Protein AF-A0A522ENU2-F1 (afdb_monomer_lite)

Secondary structure (DSSP, 8-state):
--TT--TTHHHHHHHHHHHHHHHTT---TTTS-TTTTT-PPPP-S-S--PPPHHHHHHHHHHHHTTT-HHHHHHHHHHHHH---HHHHHHGGGGHHHHHHHHHHT-SEEEE-TT-GGG--EEEEP-GGGHHHHHHHHHHHHHHHHHTTT-SS--TTSSHHHHHHHHHHHHHHTT--GGGSGGGHHHHHHHHHHHHHHHTT--HHHHHHHHHHHTTS-GGGHHHHHHHTSGGGHHHHTTT-----SGGG-S-------HHHHHHHHHHHHHHHHTS--S-------

Sequence (285 aa):
MAEGMRTATLPNVFSSIRVIFREAGRNIDEICSNSRLGIPRRSRSGTKRALTTEEVEALIVRCEQRGEVGLSLLIKLSRHLGLRRKEALMCARDLPMWRAAIVHGDNSLPTLRGTKNGRRRAIEIMEGERDQTLSAIDEALEYAREKDFKFISGGQDNLKSAIGRMAYLLSSIGMRGEVSFHALRYSYAQTKAMEMLNAGVSPDETLVRVSESLGHGPSRIPMILAVYCQPLKPYFKGKLKPKKGEAHNRQPTKKIPRASLRIQVKAQHAQASGFPVGRIQPVHL

Foldseek 3Di:
DPPPDDLVVVQVVLVVVQVVCVVVVHHCCVCSPCVNVVRDDDDLAAQAAADDPVRLVLLLVLCVVVVLNLLSLLSLLCLFQVDDLQQSQQCLLQLVLQLVCLVVVHQWGWGQGSDDVSDIFTAGGLPVCSVSNNVSSVSSNVVCVVVVNGSAAAPVRDSVRRSVRSVVVQVVSPQDTRNHSSSSSLSNLQSQLVSCVVVVNQNLVSLQNSCRSNVNHRPCSVSCCSYSVVVVVVVCPPRDDPDDPDSPPPDPDDDDDPVVVSVVVQVVSCVSSVHGHDDDDPPPD

pLDDT: mean 88.79, std 15.35, range [31.95, 98.81]

Structure (mmCIF, N/CA/C/O backbone):
data_AF-A0A522ENU2-F1
#
_entry.id   AF-A0A522ENU2-F1
#
loop_
_atom_site.group_PDB
_atom_site.id
_atom_site.type_symbol
_atom_site.label_atom_id
_atom_site.label_alt_id
_atom_site.label_comp_id
_atom_site.label_asym_id
_atom_site.label_entity_id
_atom_site.label_seq_id
_atom_site.pdbx_PDB_ins_code
_atom_site.Cartn_x
_atom_site.Cartn_y
_atom_site.Cartn_z
_atom_site.occupancy
_atom_site.B_iso_or_equiv
_atom_site.auth_seq_id
_atom_site.auth_comp_id
_atom_site.auth_asym_id
_atom_site.auth_atom_id
_atom_site.pdbx_PDB_model_num
ATOM 1 N N . MET A 1 1 ? 30.191 19.283 -15.596 1.00 47.12 1 MET A N 1
ATOM 2 C CA . MET A 1 1 ? 28.789 19.065 -16.045 1.00 47.12 1 MET A CA 1
ATOM 3 C C . MET A 1 1 ? 27.944 18.187 -15.101 1.00 47.12 1 MET A C 1
ATOM 5 O O . MET A 1 1 ? 26.772 17.981 -15.386 1.00 47.12 1 MET A O 1
ATOM 9 N N . ALA A 1 2 ? 28.485 17.677 -13.982 1.00 47.22 2 ALA A N 1
ATOM 10 C CA . ALA A 1 2 ? 27.772 16.789 -13.048 1.00 47.22 2 ALA A CA 1
ATOM 11 C C . ALA A 1 2 ? 27.267 17.483 -11.763 1.00 47.22 2 ALA A C 1
ATOM 13 O O . ALA A 1 2 ? 26.708 16.822 -10.889 1.00 47.22 2 ALA A O 1
ATOM 14 N N . GLU A 1 3 ? 27.454 18.796 -11.626 1.00 42.28 3 GLU A N 1
ATOM 15 C CA . GLU A 1 3 ? 27.055 19.519 -10.418 1.00 42.28 3 GLU A CA 1
ATOM 16 C C . GLU A 1 3 ? 25.536 19.723 -10.380 1.00 42.28 3 GLU A C 1
ATOM 18 O O . GLU A 1 3 ? 24.930 20.276 -11.295 1.00 42.28 3 GLU A O 1
ATOM 23 N N . GLY A 1 4 ? 24.904 19.218 -9.319 1.00 55.44 4 GLY A N 1
ATOM 24 C CA . GLY A 1 4 ? 23.504 19.496 -8.982 1.00 55.44 4 GLY A CA 1
ATOM 25 C C . GLY A 1 4 ? 22.468 18.445 -9.398 1.00 55.44 4 GLY A C 1
ATOM 26 O O . GLY A 1 4 ? 21.353 18.456 -8.871 1.00 55.44 4 GLY A O 1
ATOM 27 N N . MET A 1 5 ? 22.786 17.483 -10.274 1.00 58.44 5 MET A N 1
ATOM 28 C CA . MET A 1 5 ? 21.828 16.422 -10.626 1.00 58.44 5 MET A CA 1
ATOM 29 C C . MET A 1 5 ? 21.948 15.209 -9.701 1.00 58.44 5 MET A C 1
ATOM 31 O O . MET A 1 5 ? 23.007 14.601 -9.571 1.00 58.44 5 MET A O 1
ATOM 35 N N . ARG A 1 6 ? 20.822 14.784 -9.106 1.00 60.22 6 ARG A N 1
ATOM 36 C CA . ARG A 1 6 ? 20.748 13.517 -8.354 1.00 60.22 6 ARG A CA 1
ATOM 37 C C . ARG A 1 6 ? 21.285 12.377 -9.228 1.00 60.22 6 ARG A C 1
ATOM 39 O O . ARG A 1 6 ? 20.901 12.263 -10.388 1.00 60.22 6 ARG A O 1
ATOM 46 N N . THR A 1 7 ? 22.087 11.481 -8.657 1.00 63.41 7 THR A N 1
ATOM 47 C CA . THR A 1 7 ? 22.742 10.346 -9.351 1.00 63.41 7 THR A CA 1
ATOM 48 C C . THR A 1 7 ? 21.793 9.468 -10.182 1.00 63.41 7 THR A C 1
ATOM 50 O O . THR A 1 7 ? 22.198 8.847 -11.160 1.00 63.41 7 THR A O 1
ATOM 53 N N . ALA A 1 8 ? 20.503 9.432 -9.840 1.00 64.06 8 ALA A N 1
ATOM 54 C CA . ALA A 1 8 ? 19.467 8.724 -10.592 1.00 64.06 8 ALA A CA 1
ATOM 55 C C . ALA A 1 8 ? 18.981 9.440 -11.871 1.00 64.06 8 ALA A C 1
ATOM 57 O O . ALA A 1 8 ? 18.329 8.803 -12.699 1.00 64.06 8 ALA A O 1
ATOM 58 N N . THR A 1 9 ? 19.240 10.739 -12.014 1.00 76.50 9 THR A N 1
ATOM 59 C CA . THR A 1 9 ? 18.709 11.590 -13.086 1.00 76.50 9 THR A CA 1
ATOM 60 C C . THR A 1 9 ? 19.538 11.467 -14.362 1.00 76.50 9 THR A C 1
ATOM 62 O O . THR A 1 9 ? 18.966 11.252 -15.428 1.00 76.50 9 THR A O 1
ATOM 65 N N . LEU A 1 10 ? 20.870 11.497 -14.257 1.00 82.62 10 LEU A N 1
ATOM 66 C CA . LEU A 1 10 ? 21.778 11.431 -15.411 1.00 82.62 10 LEU A CA 1
ATOM 67 C C . LEU A 1 10 ? 21.587 10.167 -16.276 1.00 82.62 10 LEU A C 1
ATOM 69 O O . LEU A 1 10 ? 21.410 10.313 -17.486 1.00 82.62 10 LEU A O 1
ATOM 73 N N . PRO A 1 11 ? 21.499 8.940 -15.714 1.00 83.56 11 PRO A N 1
ATOM 74 C CA . PRO A 1 11 ? 21.198 7.754 -16.516 1.00 83.56 11 PRO A CA 1
ATOM 75 C C . PRO A 1 11 ? 19.889 7.855 -17.314 1.00 83.56 11 PRO A C 1
ATOM 77 O O . PRO A 1 11 ? 19.823 7.354 -18.434 1.00 83.56 11 PRO A O 1
ATOM 80 N N . ASN A 1 12 ? 18.846 8.482 -16.752 1.00 84.50 12 ASN A N 1
ATOM 81 C CA . ASN A 1 12 ? 17.544 8.621 -17.415 1.00 84.50 12 ASN A CA 1
ATOM 82 C C . ASN A 1 12 ? 17.589 9.658 -18.541 1.00 84.50 12 ASN A C 1
ATOM 84 O O . ASN A 1 12 ? 17.003 9.430 -19.598 1.00 84.50 12 ASN A O 1
ATOM 88 N N . VAL A 1 13 ? 18.297 10.770 -18.324 1.00 87.62 13 VAL A N 1
ATOM 89 C CA . VAL A 1 13 ? 18.502 11.808 -19.342 1.00 87.62 13 VAL A CA 1
ATOM 90 C C . VAL A 1 13 ? 19.217 11.208 -20.547 1.00 87.62 13 VAL A C 1
ATOM 92 O O . VAL A 1 13 ? 18.661 11.198 -21.641 1.00 87.62 13 VAL A O 1
ATOM 95 N N . PHE A 1 14 ? 20.380 10.585 -20.342 1.00 88.94 14 PHE A N 1
ATOM 96 C CA . PHE A 1 14 ? 21.134 9.975 -21.438 1.00 88.94 14 PHE A CA 1
ATOM 97 C C . PHE A 1 14 ? 20.422 8.773 -22.066 1.00 88.94 14 PHE A C 1
ATOM 99 O O . PHE A 1 14 ? 20.539 8.551 -23.267 1.00 88.94 14 PHE A O 1
ATOM 106 N N . SER A 1 15 ? 19.611 8.030 -21.305 1.00 87.19 15 SER A N 1
ATOM 107 C CA . SER A 1 15 ? 18.724 7.025 -21.902 1.00 87.19 15 SER A CA 1
ATOM 108 C C . SER A 1 15 ? 17.695 7.643 -22.845 1.00 87.19 15 SER A C 1
ATOM 110 O O . SER A 1 15 ? 17.400 7.034 -23.868 1.00 87.19 15 SER A O 1
ATOM 112 N N . SER A 1 16 ? 17.156 8.818 -22.519 1.00 89.81 16 SER A N 1
ATOM 113 C CA . SER A 1 16 ? 16.179 9.521 -23.358 1.00 89.81 16 SER A CA 1
ATOM 114 C C . SER A 1 16 ? 16.842 10.098 -24.608 1.00 89.81 16 SER A C 1
ATOM 116 O O . SER A 1 16 ? 16.322 9.921 -25.703 1.00 89.81 16 SER A O 1
ATOM 118 N N . ILE A 1 17 ? 18.035 10.687 -24.468 1.00 91.31 17 ILE A N 1
ATOM 119 C CA . ILE A 1 17 ? 18.840 11.182 -25.597 1.00 91.31 17 ILE A CA 1
ATOM 120 C C . ILE A 1 17 ? 19.127 10.045 -26.586 1.00 91.31 17 ILE A C 1
ATOM 122 O O . ILE A 1 17 ? 18.841 10.176 -27.771 1.00 91.31 17 ILE A O 1
ATOM 126 N N . ARG A 1 18 ? 19.603 8.886 -26.109 1.00 92.94 18 ARG A N 1
ATOM 127 C CA . ARG A 1 18 ? 19.851 7.718 -26.974 1.00 92.94 18 ARG A CA 1
ATOM 128 C C . ARG A 1 18 ? 18.598 7.227 -27.703 1.00 92.94 18 ARG A C 1
ATOM 130 O O . ARG A 1 18 ? 18.704 6.706 -28.806 1.00 92.94 18 ARG A O 1
ATOM 137 N N . VAL A 1 19 ? 17.415 7.338 -27.092 1.00 92.31 19 VAL A N 1
ATOM 138 C CA . VAL A 1 19 ? 16.149 7.010 -27.771 1.00 92.31 19 VAL A CA 1
ATOM 139 C C . VAL A 1 19 ? 15.868 8.018 -28.882 1.00 92.31 19 VAL A C 1
ATOM 141 O O . VAL A 1 19 ? 15.647 7.597 -30.007 1.00 92.31 19 VAL A O 1
ATOM 144 N N . ILE A 1 20 ? 15.963 9.322 -28.608 1.00 93.81 20 ILE A N 1
ATOM 145 C CA . ILE A 1 20 ? 15.724 10.379 -29.607 1.00 93.81 20 ILE A CA 1
ATOM 146 C C . ILE A 1 20 ? 16.640 10.214 -30.826 1.00 93.81 20 ILE A C 1
ATOM 148 O O . ILE A 1 20 ? 16.176 10.285 -31.959 1.00 93.81 20 ILE A O 1
ATOM 152 N N . PHE A 1 21 ? 17.930 9.947 -30.609 1.00 94.62 21 PHE A N 1
ATOM 153 C CA . PHE A 1 21 ? 18.869 9.734 -31.710 1.00 94.62 21 PHE A CA 1
ATOM 154 C C . PHE A 1 21 ? 18.535 8.481 -32.523 1.00 94.62 21 PHE A C 1
ATOM 156 O O . PHE A 1 21 ? 18.578 8.540 -33.749 1.00 94.62 21 PHE A O 1
ATOM 163 N N . ARG A 1 22 ? 18.136 7.381 -31.866 1.00 93.12 22 ARG A N 1
ATOM 164 C CA . ARG A 1 22 ? 17.694 6.168 -32.568 1.00 93.12 22 ARG A CA 1
ATOM 165 C C . ARG A 1 22 ? 16.458 6.408 -33.428 1.00 93.12 22 ARG A C 1
ATOM 167 O O . ARG A 1 22 ? 16.444 5.958 -34.566 1.00 93.12 22 ARG A O 1
ATOM 174 N N . GLU A 1 23 ? 15.473 7.145 -32.918 1.00 93.06 23 GLU A N 1
ATOM 175 C CA . GLU A 1 23 ? 14.290 7.550 -33.695 1.00 93.06 23 GLU A CA 1
ATOM 176 C C . GLU A 1 23 ? 14.670 8.452 -34.882 1.00 93.06 23 GLU A C 1
ATOM 178 O O . GLU A 1 23 ? 14.069 8.367 -35.946 1.00 93.06 23 GLU A O 1
ATOM 183 N N . ALA A 1 24 ? 15.726 9.258 -34.745 1.00 93.69 24 ALA A N 1
ATOM 184 C CA . ALA A 1 24 ? 16.311 10.039 -35.836 1.00 93.69 24 ALA A CA 1
ATOM 185 C C . ALA A 1 24 ? 17.248 9.223 -36.760 1.00 93.69 24 ALA A C 1
ATOM 187 O O . ALA A 1 24 ? 18.016 9.806 -37.527 1.00 93.69 24 ALA A O 1
ATOM 188 N N . GLY A 1 25 ? 17.240 7.887 -36.669 1.00 93.69 25 GLY A N 1
ATOM 189 C CA . GLY A 1 25 ? 18.044 6.987 -37.502 1.00 93.69 25 GLY A CA 1
ATOM 190 C C . GLY A 1 25 ? 19.532 6.917 -37.140 1.00 93.69 25 GLY A C 1
ATOM 191 O O . GLY A 1 25 ? 20.320 6.347 -37.889 1.00 93.69 25 GLY A O 1
ATOM 192 N N . ARG A 1 26 ? 19.949 7.485 -36.001 1.00 93.06 26 ARG A N 1
ATOM 193 C CA . ARG A 1 26 ? 21.351 7.516 -35.557 1.00 93.06 26 ARG A CA 1
ATOM 194 C C . ARG A 1 26 ? 21.540 6.698 -34.285 1.00 93.06 26 ARG A C 1
ATOM 196 O O . ARG A 1 26 ? 20.961 6.994 -33.244 1.00 93.06 26 ARG A O 1
ATOM 203 N N . ASN A 1 27 ? 22.417 5.700 -34.319 1.00 92.00 27 ASN A N 1
ATOM 204 C CA . ASN A 1 27 ? 22.791 4.974 -33.110 1.00 92.00 27 ASN A CA 1
ATOM 205 C C . ASN A 1 27 ? 24.030 5.609 -32.466 1.00 92.00 27 ASN A C 1
ATOM 207 O O . ASN A 1 27 ? 25.131 5.503 -32.992 1.00 92.00 27 ASN A O 1
ATOM 211 N N . ILE A 1 28 ? 23.844 6.257 -31.315 1.00 92.19 28 ILE A N 1
ATOM 212 C CA . ILE A 1 28 ? 24.934 6.877 -30.546 1.00 92.19 28 ILE A CA 1
ATOM 213 C C . ILE A 1 28 ? 25.337 6.049 -29.318 1.00 92.19 28 ILE A C 1
ATOM 215 O O . ILE A 1 28 ? 26.069 6.549 -28.465 1.00 92.19 28 ILE A O 1
ATOM 219 N N . ASP A 1 29 ? 24.848 4.813 -29.171 1.00 88.00 29 ASP A N 1
ATOM 220 C CA . ASP A 1 29 ? 25.067 4.006 -27.962 1.00 88.00 29 ASP A CA 1
ATOM 221 C C . ASP A 1 29 ? 26.561 3.765 -27.686 1.00 88.00 29 ASP A C 1
ATOM 223 O O . ASP A 1 29 ? 26.973 3.743 -26.525 1.00 88.00 29 ASP A O 1
ATOM 227 N N . GLU A 1 30 ? 27.387 3.658 -28.728 1.00 85.56 30 GLU A N 1
ATOM 228 C CA . GLU A 1 30 ? 28.831 3.434 -28.595 1.00 85.56 30 GLU A CA 1
ATOM 229 C C . GLU A 1 30 ? 29.569 4.626 -27.977 1.00 85.56 30 GLU A C 1
ATOM 231 O O . GLU A 1 30 ? 30.461 4.441 -27.150 1.00 85.56 30 GLU A O 1
ATOM 236 N N . ILE A 1 31 ? 29.169 5.852 -28.322 1.00 87.44 31 ILE A N 1
ATOM 237 C CA . ILE A 1 31 ? 29.796 7.093 -27.841 1.00 87.44 31 ILE A CA 1
ATOM 238 C C . ILE A 1 31 ? 29.102 7.660 -26.595 1.00 87.44 31 ILE A C 1
ATOM 240 O O . ILE A 1 31 ? 29.730 8.330 -25.782 1.00 87.44 31 ILE A O 1
ATOM 244 N N . CYS A 1 32 ? 27.815 7.358 -26.412 1.00 87.69 32 CYS A N 1
ATOM 245 C CA . CYS A 1 32 ? 26.941 7.941 -25.395 1.00 87.69 32 CYS A CA 1
ATOM 246 C C . CYS A 1 32 ? 26.404 6.881 -24.417 1.00 87.69 32 CYS A C 1
ATOM 248 O O . CYS A 1 32 ? 25.304 7.007 -23.873 1.00 87.69 32 CYS A O 1
ATOM 250 N N . SER A 1 33 ? 27.148 5.800 -24.178 1.00 87.19 33 SER A N 1
ATOM 251 C CA . SER A 1 33 ? 26.799 4.822 -23.140 1.00 87.19 33 SER A CA 1
ATOM 252 C C . SER A 1 33 ? 27.082 5.363 -21.738 1.00 87.19 33 SER A C 1
ATOM 254 O O . SER A 1 33 ? 27.971 6.185 -21.531 1.00 87.19 33 SER A O 1
ATOM 256 N N . ASN A 1 34 ? 26.358 4.861 -20.731 1.00 86.88 34 ASN A N 1
ATOM 257 C CA . ASN A 1 34 ? 26.604 5.257 -19.340 1.00 86.88 34 ASN A CA 1
ATOM 258 C C . ASN A 1 34 ? 28.058 4.985 -18.909 1.00 86.88 34 ASN A C 1
ATOM 260 O O . ASN A 1 34 ? 28.609 5.777 -18.159 1.00 86.88 34 ASN A O 1
ATOM 264 N N . SER A 1 35 ? 28.681 3.904 -19.394 1.00 85.38 35 SER A N 1
ATOM 265 C CA . SER A 1 35 ? 30.089 3.595 -19.116 1.00 85.38 35 SER A CA 1
ATOM 266 C C . SER A 1 35 ? 31.041 4.612 -19.743 1.00 85.38 35 SER A C 1
ATOM 268 O O . SER A 1 35 ? 31.906 5.119 -19.039 1.00 85.38 35 SER A O 1
ATOM 270 N N . ARG A 1 36 ? 30.858 4.964 -21.026 1.00 87.19 36 ARG A N 1
ATOM 271 C CA . ARG A 1 36 ? 31.676 5.989 -21.708 1.00 87.19 36 ARG A CA 1
ATOM 272 C C . ARG A 1 36 ? 31.529 7.371 -21.077 1.00 87.19 36 ARG A C 1
ATOM 274 O O . ARG A 1 36 ? 32.482 8.134 -21.042 1.00 87.19 36 ARG A O 1
ATOM 281 N N . LEU A 1 37 ? 30.349 7.665 -20.542 1.00 87.25 37 LEU A N 1
ATOM 282 C CA . LEU A 1 37 ? 30.057 8.917 -19.848 1.00 87.25 37 LEU A CA 1
ATOM 283 C C . LEU A 1 37 ? 30.525 8.923 -18.381 1.00 87.25 37 LEU A C 1
ATOM 285 O O . LEU A 1 37 ? 30.224 9.872 -17.660 1.00 87.25 37 LEU A O 1
ATOM 289 N N . GLY A 1 38 ? 31.185 7.859 -17.903 1.00 86.50 38 GLY A N 1
ATOM 290 C CA . GLY A 1 38 ? 31.613 7.737 -16.505 1.00 86.50 38 GLY A CA 1
ATOM 291 C C . GLY A 1 38 ? 30.451 7.716 -15.503 1.00 86.50 38 GLY A C 1
ATOM 292 O O . GLY A 1 38 ? 30.640 7.995 -14.322 1.00 86.50 38 GLY A O 1
ATOM 293 N N . ILE A 1 39 ? 29.230 7.409 -15.954 1.00 83.81 39 ILE A N 1
ATOM 294 C CA . ILE A 1 39 ? 28.032 7.405 -15.116 1.00 83.81 39 ILE A CA 1
ATOM 295 C C . ILE A 1 39 ? 27.981 6.073 -14.357 1.00 83.81 39 ILE A C 1
ATOM 297 O O . ILE A 1 39 ? 27.747 5.023 -14.974 1.00 83.81 39 ILE A O 1
ATOM 301 N N . PRO A 1 40 ? 28.141 6.082 -13.020 1.00 79.94 40 PRO A N 1
ATOM 302 C CA . PRO A 1 40 ? 28.188 4.856 -12.243 1.00 79.94 40 PRO A CA 1
ATOM 303 C C . PRO A 1 40 ? 26.863 4.096 -12.331 1.00 79.94 40 PRO A C 1
ATOM 305 O O . PRO A 1 40 ? 25.768 4.668 -12.429 1.00 79.94 40 PRO A O 1
ATOM 308 N N . ARG A 1 41 ? 26.948 2.764 -12.264 1.00 78.69 41 ARG A N 1
ATOM 309 C CA . ARG A 1 41 ? 25.752 1.922 -12.185 1.00 78.69 41 ARG A CA 1
ATOM 310 C C . ARG A 1 41 ? 25.004 2.226 -10.891 1.00 78.69 41 ARG A C 1
ATOM 312 O O . ARG A 1 41 ? 25.549 2.150 -9.796 1.00 78.69 41 ARG A O 1
ATOM 319 N N . ARG A 1 42 ? 23.713 2.529 -11.023 1.00 73.88 42 ARG A N 1
ATOM 320 C CA . ARG A 1 42 ? 22.839 2.773 -9.877 1.00 73.88 42 ARG A CA 1
ATOM 321 C C . ARG A 1 42 ? 22.699 1.504 -9.034 1.00 73.88 42 ARG A C 1
ATOM 323 O O . ARG A 1 42 ? 22.307 0.462 -9.564 1.00 73.88 42 ARG A O 1
ATOM 330 N N . SER A 1 43 ? 22.885 1.635 -7.720 1.00 79.69 43 SER A N 1
ATOM 331 C CA . SER A 1 43 ? 22.512 0.569 -6.796 1.00 79.69 43 SER A CA 1
ATOM 332 C C . SER A 1 43 ? 21.005 0.302 -6.837 1.00 79.69 43 SER A C 1
ATOM 334 O O . SER A 1 43 ? 20.175 1.216 -6.775 1.00 79.69 43 SER A O 1
ATOM 336 N N . ARG A 1 44 ? 20.655 -0.979 -6.962 1.00 78.81 44 ARG A N 1
ATOM 337 C CA . ARG A 1 44 ? 19.272 -1.467 -6.921 1.00 78.81 44 ARG A CA 1
ATOM 338 C C . ARG A 1 44 ? 18.904 -2.080 -5.573 1.00 78.81 44 ARG A C 1
ATOM 340 O O . ARG A 1 44 ? 17.774 -2.545 -5.444 1.00 78.81 44 ARG A O 1
ATOM 347 N N . SER A 1 45 ? 19.807 -2.068 -4.587 1.00 76.44 45 SER A N 1
ATOM 348 C CA . SER A 1 45 ? 19.417 -2.369 -3.212 1.00 76.44 45 SER A CA 1
ATOM 349 C C . SER A 1 45 ? 18.421 -1.302 -2.756 1.00 76.44 45 SER A C 1
ATOM 351 O O . SER A 1 45 ? 18.644 -0.100 -2.912 1.00 76.44 45 SER A O 1
ATOM 353 N N . GLY A 1 46 ? 17.250 -1.748 -2.299 1.00 80.88 46 GLY A N 1
ATOM 354 C CA . GLY A 1 46 ? 16.259 -0.844 -1.730 1.00 80.88 46 GLY A CA 1
ATOM 355 C C . GLY A 1 46 ? 16.866 -0.080 -0.558 1.00 80.88 46 GLY A C 1
ATOM 356 O O . GLY A 1 46 ? 17.642 -0.641 0.200 1.00 80.88 46 GLY A O 1
ATOM 357 N N . THR A 1 47 ? 16.503 1.189 -0.399 1.00 89.62 47 THR A N 1
ATOM 358 C CA . THR A 1 47 ? 17.011 2.037 0.695 1.00 89.62 47 THR A CA 1
ATOM 359 C C . THR A 1 47 ? 16.044 2.079 1.883 1.00 89.62 47 THR A C 1
ATOM 361 O O . THR A 1 47 ? 15.961 3.098 2.561 1.00 89.62 47 THR A O 1
ATOM 364 N N . LYS A 1 48 ? 15.159 1.087 2.011 1.00 95.25 48 LYS A N 1
ATOM 365 C CA . LYS A 1 48 ? 14.056 1.052 2.982 1.00 95.25 48 LYS A CA 1
ATOM 366 C C . LYS A 1 48 ? 14.099 -0.278 3.711 1.00 95.25 48 LYS A C 1
ATOM 368 O O . LYS A 1 48 ? 14.539 -1.263 3.117 1.00 95.25 48 LYS A O 1
ATOM 373 N N . ARG A 1 49 ? 13.572 -0.304 4.930 1.00 96.06 49 ARG A N 1
ATOM 374 C CA . ARG A 1 49 ? 13.384 -1.530 5.710 1.00 96.06 49 ARG A CA 1
ATOM 375 C C . ARG A 1 49 ? 11.926 -1.703 6.111 1.00 96.06 49 ARG A C 1
ATOM 377 O O . ARG A 1 49 ? 11.153 -0.754 6.022 1.00 96.06 49 ARG A O 1
ATOM 384 N N . ALA A 1 50 ? 11.558 -2.913 6.516 1.00 97.62 50 ALA A N 1
ATOM 385 C CA . ALA A 1 50 ? 10.289 -3.127 7.197 1.00 97.62 50 ALA A CA 1
ATOM 386 C C . ALA A 1 50 ? 10.313 -2.430 8.567 1.00 97.62 50 ALA A C 1
ATOM 388 O O . ALA A 1 50 ? 11.362 -2.342 9.212 1.00 97.62 50 ALA A O 1
ATOM 389 N N . LEU A 1 51 ? 9.154 -1.909 8.956 1.00 98.25 51 LEU A N 1
ATOM 390 C CA . LEU A 1 51 ? 8.863 -1.427 10.303 1.00 98.25 51 LEU A CA 1
ATOM 391 C C . LEU A 1 51 ? 8.358 -2.587 11.161 1.00 98.25 51 LEU A C 1
ATOM 393 O O . LEU A 1 51 ? 7.591 -3.412 10.643 1.00 98.25 51 LEU A O 1
ATOM 397 N N . THR A 1 52 ? 8.755 -2.621 12.434 1.00 97.19 52 THR A N 1
ATOM 398 C CA . THR A 1 52 ? 8.173 -3.532 13.435 1.00 97.19 52 THR A CA 1
ATOM 399 C C . THR A 1 52 ? 6.775 -3.067 13.850 1.00 97.19 52 THR A C 1
ATOM 401 O O . THR A 1 52 ? 6.355 -1.957 13.507 1.00 97.19 52 THR A O 1
ATOM 404 N 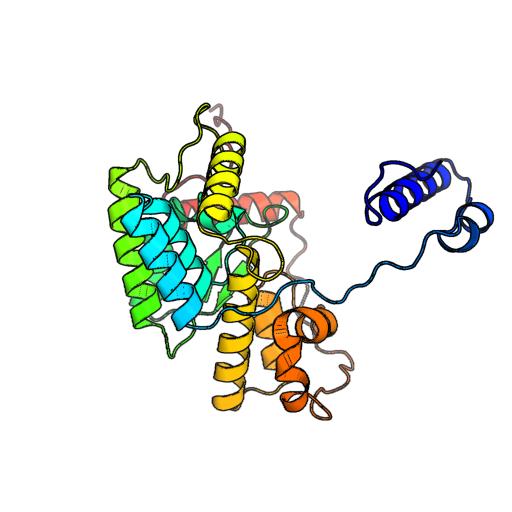N . THR A 1 53 ? 6.033 -3.914 14.564 1.00 95.88 53 THR A N 1
ATOM 405 C CA . THR A 1 53 ? 4.701 -3.565 15.080 1.00 95.88 53 THR A CA 1
ATOM 406 C C . THR A 1 53 ? 4.782 -2.366 16.025 1.00 95.88 53 THR A C 1
ATOM 408 O O . THR A 1 53 ? 4.069 -1.387 15.828 1.00 95.88 53 THR A O 1
ATOM 411 N N . GLU A 1 54 ? 5.753 -2.370 16.935 1.00 97.94 54 GLU A N 1
ATOM 412 C CA . GLU A 1 54 ? 5.974 -1.320 17.935 1.00 97.94 54 GLU A CA 1
ATOM 413 C C . GLU A 1 54 ? 6.335 0.015 17.268 1.00 97.94 54 GLU A C 1
ATOM 415 O O . GLU A 1 54 ? 5.883 1.084 17.678 1.00 97.94 54 GLU A O 1
ATOM 420 N N . GLU A 1 55 ? 7.125 -0.022 16.189 1.00 98.25 55 GLU A N 1
ATOM 421 C CA . GLU A 1 55 ? 7.442 1.181 15.417 1.00 98.25 55 GLU A CA 1
ATOM 422 C C . GLU A 1 55 ? 6.207 1.761 14.719 1.00 98.25 55 GLU A C 1
ATOM 424 O O . GLU A 1 55 ? 6.061 2.983 14.644 1.00 98.25 55 GLU A O 1
ATOM 429 N N . VAL A 1 56 ? 5.326 0.905 14.190 1.00 98.38 56 VAL A N 1
ATOM 430 C CA . VAL A 1 56 ? 4.071 1.337 13.558 1.00 98.38 56 VAL A CA 1
ATOM 431 C C . VAL A 1 56 ? 3.119 1.925 14.598 1.00 98.38 56 VAL A C 1
ATOM 433 O O . VAL A 1 56 ? 2.574 3.003 14.365 1.00 98.38 56 VAL A O 1
ATOM 436 N N . GLU A 1 57 ? 2.966 1.279 15.751 1.00 97.88 57 GLU A N 1
ATOM 437 C CA . GLU A 1 57 ? 2.145 1.768 16.863 1.00 97.88 57 GLU A CA 1
ATOM 438 C C . GLU A 1 57 ? 2.648 3.116 17.383 1.00 97.88 57 GLU A C 1
ATOM 440 O O . GLU A 1 57 ? 1.878 4.071 17.483 1.00 97.88 57 GLU A O 1
ATOM 445 N N . ALA A 1 58 ? 3.959 3.265 17.592 1.00 98.25 58 ALA A N 1
ATOM 446 C CA . ALA A 1 58 ? 4.547 4.540 17.997 1.00 98.25 58 ALA A CA 1
ATOM 447 C C . ALA A 1 58 ? 4.293 5.659 16.968 1.00 98.25 58 ALA A C 1
ATOM 449 O O . ALA A 1 58 ? 4.127 6.825 17.334 1.00 98.25 58 ALA A O 1
ATOM 450 N N . LEU A 1 59 ? 4.260 5.338 15.670 1.00 98.38 59 LEU A N 1
ATOM 451 C CA . LEU A 1 59 ? 3.905 6.301 14.625 1.00 98.38 59 LEU A CA 1
ATOM 452 C C . LEU A 1 59 ? 2.421 6.680 14.666 1.00 98.38 59 LEU A C 1
ATOM 454 O O . LEU A 1 59 ? 2.109 7.854 14.470 1.00 98.38 59 LEU A O 1
ATOM 458 N N . ILE A 1 60 ? 1.528 5.723 14.930 1.00 98.00 60 ILE A N 1
ATOM 459 C CA . ILE A 1 60 ? 0.085 5.958 15.093 1.00 98.00 60 ILE A CA 1
ATOM 460 C C . ILE A 1 60 ? -0.164 6.883 16.289 1.00 98.00 60 ILE A C 1
ATOM 462 O O . ILE A 1 60 ? -0.775 7.936 16.108 1.00 98.00 60 ILE A O 1
ATOM 466 N N . VAL A 1 61 ? 0.429 6.585 17.448 1.00 97.69 61 VAL A N 1
ATOM 467 C CA . VAL A 1 61 ? 0.328 7.420 18.658 1.00 97.69 61 VAL A CA 1
ATOM 468 C C . VAL A 1 61 ? 0.807 8.851 18.388 1.00 97.69 61 VAL A C 1
ATOM 470 O O . VAL A 1 61 ? 0.143 9.818 18.756 1.00 97.69 61 VAL A O 1
ATOM 473 N N . ARG A 1 62 ? 1.925 9.030 17.668 1.00 98.12 62 ARG A N 1
ATOM 474 C CA . ARG A 1 62 ? 2.407 10.373 17.284 1.00 98.12 62 ARG A CA 1
ATOM 475 C C . ARG A 1 62 ? 1.447 11.123 16.359 1.00 98.12 62 ARG A C 1
ATOM 477 O O . ARG A 1 62 ? 1.447 12.353 16.378 1.00 98.12 62 ARG A O 1
ATOM 484 N N . CYS A 1 63 ? 0.690 10.424 15.512 1.00 97.81 63 CYS A N 1
ATOM 485 C CA . CYS A 1 63 ? -0.339 11.052 14.681 1.00 97.81 63 CYS A CA 1
ATOM 486 C C . CYS A 1 63 ? -1.505 11.533 15.549 1.00 97.81 63 CYS A C 1
ATOM 488 O O . CYS A 1 63 ? -1.933 12.676 15.409 1.00 97.81 63 CYS A O 1
ATOM 490 N N . GLU A 1 64 ? -1.971 10.687 16.466 1.00 93.62 64 GLU A N 1
ATOM 491 C CA . GLU A 1 64 ? -3.090 10.970 17.372 1.00 93.62 64 GLU A CA 1
ATOM 492 C C . GLU A 1 64 ? -2.780 12.142 18.308 1.00 93.62 64 GLU A C 1
ATOM 494 O O . GLU A 1 64 ? -3.561 13.087 18.382 1.00 93.62 64 GLU A O 1
ATOM 499 N N . GLN A 1 65 ? -1.583 12.174 18.903 1.00 96.19 65 GLN A N 1
ATOM 500 C CA . GLN A 1 65 ? -1.100 13.297 19.724 1.00 96.19 65 GLN A CA 1
ATOM 501 C C . GLN A 1 65 ? -1.060 14.637 18.974 1.00 96.19 65 GLN A C 1
ATOM 503 O O . GLN A 1 65 ? -1.056 15.700 19.589 1.00 96.19 65 GLN A O 1
ATOM 508 N N . ARG A 1 66 ? -1.001 14.601 17.639 1.00 96.69 66 ARG A N 1
ATOM 509 C CA . ARG A 1 66 ? -1.003 15.788 16.773 1.00 96.69 66 ARG A CA 1
ATOM 510 C C . ARG A 1 66 ? -2.382 16.092 16.182 1.00 96.69 66 ARG A C 1
ATOM 512 O O . ARG A 1 66 ? -2.489 17.024 15.392 1.00 96.69 66 ARG A O 1
ATOM 519 N N . GLY A 1 67 ? -3.410 15.308 16.511 1.00 96.38 67 GLY A N 1
ATOM 520 C CA . GLY A 1 67 ? -4.749 15.421 15.925 1.00 96.38 67 GLY A CA 1
ATOM 521 C C . GLY A 1 67 ? -4.835 14.977 14.458 1.00 96.38 67 GLY A C 1
ATOM 522 O O . GLY A 1 67 ? -5.820 15.253 13.779 1.00 96.38 67 GLY A O 1
ATOM 523 N N . GLU A 1 68 ? -3.823 14.280 13.937 1.00 97.12 68 GLU A N 1
ATOM 524 C CA . GLU A 1 68 ? -3.729 13.879 12.527 1.00 97.12 68 GLU A CA 1
ATOM 525 C C . GLU A 1 68 ? -4.333 12.478 12.305 1.00 97.12 68 GLU A C 1
ATOM 527 O O . GLU A 1 68 ? -3.674 11.563 11.804 1.00 97.12 68 GLU A O 1
ATOM 532 N N . VAL A 1 69 ? -5.608 12.306 12.674 1.00 97.50 69 VAL A N 1
ATOM 533 C CA . VAL A 1 69 ? -6.345 11.022 12.613 1.00 97.50 69 VAL A CA 1
ATOM 534 C C . VAL A 1 69 ? -6.368 10.437 11.197 1.00 97.50 69 VAL A C 1
ATOM 536 O O . VAL A 1 69 ? -6.111 9.255 10.988 1.00 97.50 69 VAL A O 1
ATOM 539 N N . GLY A 1 70 ? -6.582 11.272 10.176 1.00 98.00 70 GLY A N 1
ATOM 540 C CA . GLY A 1 70 ? -6.552 10.811 8.789 1.00 98.00 70 GLY A CA 1
ATOM 541 C C . GLY A 1 70 ? -5.208 10.180 8.407 1.00 98.00 70 GLY A C 1
ATOM 542 O O . GLY A 1 70 ? -5.172 9.198 7.671 1.00 98.00 70 GLY A O 1
ATOM 543 N N . LEU A 1 71 ? -4.087 10.686 8.935 1.00 98.44 71 LEU A N 1
ATOM 544 C CA . LEU A 1 71 ? -2.768 10.105 8.687 1.00 98.44 71 LEU A CA 1
ATOM 545 C C . LEU A 1 71 ? -2.566 8.776 9.423 1.00 98.44 71 LEU A C 1
ATOM 547 O O . LEU A 1 71 ? -1.978 7.866 8.833 1.00 98.44 71 LEU A O 1
ATOM 551 N N . SER A 1 72 ? -3.048 8.654 10.666 1.00 98.50 72 SER A N 1
ATOM 552 C CA . SER A 1 72 ? -2.938 7.407 11.435 1.00 98.50 72 SER A CA 1
ATOM 553 C C . SER A 1 72 ? -3.661 6.262 10.719 1.00 98.50 72 SER A C 1
ATOM 555 O O . SER A 1 72 ? -3.073 5.202 10.504 1.00 98.50 72 SER A O 1
ATOM 557 N N . LEU A 1 73 ? -4.869 6.517 10.208 1.00 98.56 73 LEU A N 1
ATOM 558 C CA . LEU A 1 73 ? -5.657 5.561 9.423 1.00 98.56 73 LEU A CA 1
ATOM 559 C C . LEU A 1 73 ? -4.945 5.147 8.128 1.00 98.56 73 LEU A C 1
ATOM 561 O O . LEU A 1 73 ? -4.887 3.964 7.791 1.00 98.56 73 LEU A O 1
ATOM 565 N N . LEU A 1 74 ? -4.319 6.093 7.417 1.00 98.56 74 LEU A N 1
ATOM 566 C CA . LEU A 1 74 ? -3.526 5.770 6.225 1.00 98.56 74 LEU A CA 1
ATOM 567 C C . LEU A 1 74 ? -2.321 4.872 6.543 1.00 98.56 74 LEU A C 1
ATOM 569 O O . LEU A 1 74 ? -1.950 4.040 5.706 1.00 98.56 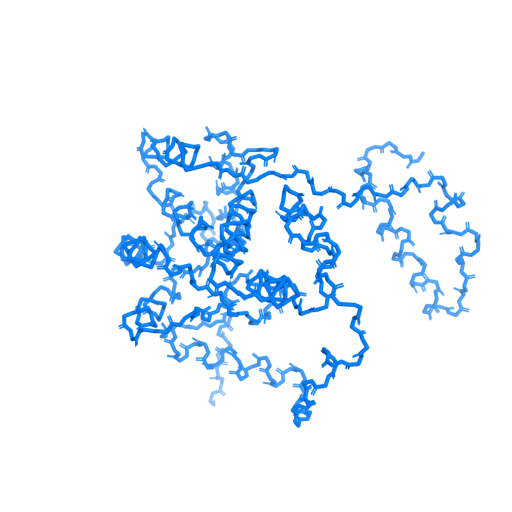74 LEU A O 1
ATOM 573 N N . ILE A 1 75 ? -1.697 5.044 7.713 1.00 98.62 75 ILE A N 1
ATOM 574 C CA . ILE A 1 75 ? -0.599 4.194 8.193 1.00 98.62 75 ILE A CA 1
ATOM 575 C C . ILE A 1 75 ? -1.127 2.793 8.528 1.00 98.62 75 ILE A C 1
ATOM 577 O O . ILE A 1 75 ? -0.585 1.830 7.978 1.00 98.62 75 ILE A O 1
ATOM 581 N N . LYS A 1 76 ? -2.208 2.685 9.320 1.00 98.31 76 LYS A N 1
ATOM 582 C CA . LYS A 1 76 ? -2.883 1.414 9.657 1.00 98.31 76 LYS A CA 1
ATOM 583 C C . LYS A 1 76 ? -3.234 0.621 8.392 1.00 98.31 76 LYS A C 1
ATOM 585 O O . LYS A 1 76 ? -2.721 -0.477 8.175 1.00 98.31 76 LYS A O 1
ATOM 590 N N . LEU A 1 77 ? -3.992 1.228 7.474 1.00 98.62 77 LEU A N 1
ATOM 591 C CA . LEU A 1 77 ? -4.370 0.602 6.200 1.00 98.62 77 LEU A CA 1
ATOM 592 C C . LEU A 1 77 ? -3.148 0.157 5.388 1.00 98.62 77 LEU A C 1
ATOM 594 O O . LEU A 1 77 ? -3.125 -0.928 4.810 1.00 98.62 77 LEU A O 1
ATOM 598 N N . SER A 1 78 ? -2.100 0.980 5.326 1.00 98.44 78 SER A N 1
ATOM 599 C CA . SER A 1 78 ? -0.918 0.658 4.519 1.00 98.44 78 SER A CA 1
ATOM 600 C C . SER A 1 78 ? -0.045 -0.437 5.128 1.00 98.44 78 SER A C 1
ATOM 602 O O . SER A 1 78 ? 0.637 -1.122 4.362 1.00 98.44 78 SER A O 1
AT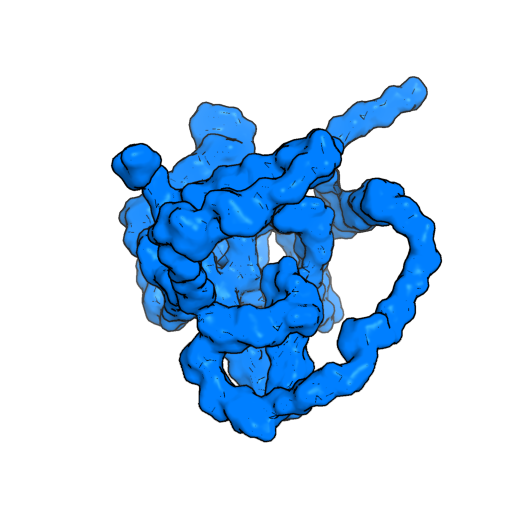OM 604 N N . ARG A 1 79 ? -0.074 -0.626 6.456 1.00 98.12 79 ARG A N 1
ATOM 605 C CA . ARG A 1 79 ? 0.568 -1.759 7.139 1.00 98.12 79 ARG A CA 1
ATOM 606 C C . ARG A 1 79 ? -0.107 -3.083 6.778 1.00 98.12 79 ARG A C 1
ATOM 608 O O . ARG A 1 79 ? 0.607 -4.053 6.526 1.00 98.12 79 ARG A O 1
ATOM 615 N N . HIS A 1 80 ? -1.435 -3.111 6.697 1.00 98.12 80 HIS A N 1
ATOM 616 C CA . HIS A 1 80 ? -2.182 -4.332 6.373 1.00 98.12 80 HIS A CA 1
ATOM 617 C C . HIS A 1 80 ? -2.302 -4.606 4.868 1.00 98.12 80 HIS A C 1
ATOM 619 O O . HIS A 1 80 ? -2.358 -5.753 4.445 1.00 98.12 80 HIS A O 1
ATOM 625 N N . LEU A 1 81 ? -2.301 -3.572 4.024 1.00 98.38 81 LEU A N 1
ATOM 626 C CA . LEU A 1 81 ? -2.616 -3.723 2.594 1.00 98.38 81 LEU A CA 1
ATOM 627 C C . LEU A 1 81 ? -1.437 -3.402 1.666 1.00 98.38 81 LEU A C 1
ATOM 629 O O . LEU A 1 81 ? -1.551 -3.439 0.435 1.00 98.38 81 LEU A O 1
ATOM 633 N N . GLY A 1 82 ? -0.289 -3.012 2.226 1.00 97.94 82 GLY A N 1
ATOM 634 C CA . GLY A 1 82 ? 0.902 -2.678 1.452 1.00 97.94 82 GLY A CA 1
ATOM 635 C C . GLY A 1 82 ? 0.600 -1.656 0.354 1.00 97.94 82 GLY A C 1
ATOM 636 O O . GLY A 1 82 ? 0.945 -1.878 -0.813 1.00 97.94 82 GLY A O 1
ATOM 637 N N . LEU A 1 83 ? -0.086 -0.559 0.686 1.00 97.94 83 LEU A N 1
ATOM 638 C CA . LEU A 1 83 ? -0.522 0.476 -0.263 1.00 97.94 83 LEU A CA 1
ATOM 639 C C . LEU A 1 83 ? 0.630 1.399 -0.673 1.00 97.94 83 LEU A C 1
ATOM 641 O O . LEU A 1 83 ? 1.567 1.665 0.076 1.00 97.94 83 LEU A O 1
ATOM 645 N N . ARG A 1 84 ? 0.610 1.897 -1.914 1.00 95.56 84 ARG A N 1
ATOM 646 C CA . ARG A 1 84 ? 1.452 3.038 -2.309 1.00 95.56 84 ARG A CA 1
ATOM 647 C C . ARG A 1 84 ? 0.883 4.277 -1.640 1.00 95.56 84 ARG A C 1
ATOM 649 O O . ARG A 1 84 ? -0.325 4.400 -1.517 1.00 95.56 84 ARG A O 1
ATOM 656 N N . ARG A 1 85 ? 1.725 5.275 -1.377 1.00 95.19 85 ARG A N 1
ATOM 657 C CA . ARG A 1 85 ? 1.278 6.577 -0.847 1.00 95.19 85 ARG A CA 1
ATOM 658 C C . ARG A 1 85 ? 0.072 7.169 -1.595 1.00 95.19 85 ARG A C 1
ATOM 660 O O . ARG A 1 85 ? -0.858 7.664 -0.980 1.00 95.19 85 ARG A O 1
ATOM 667 N N . LYS A 1 86 ? 0.081 7.097 -2.933 1.00 95.88 86 LYS A N 1
ATOM 668 C CA . LYS A 1 86 ? -1.031 7.580 -3.767 1.00 95.88 86 LYS A CA 1
ATOM 669 C C . LYS A 1 86 ? -2.267 6.672 -3.701 1.00 95.88 86 LYS A C 1
ATOM 671 O O . LYS A 1 86 ? -3.370 7.180 -3.807 1.00 95.88 86 LYS A O 1
ATOM 676 N N . GLU A 1 87 ? -2.081 5.359 -3.567 1.00 97.38 87 GLU A N 1
ATOM 677 C CA . GLU A 1 87 ? -3.192 4.414 -3.371 1.00 97.38 87 GLU A CA 1
ATOM 678 C C . GLU A 1 87 ? -3.861 4.697 -2.022 1.00 97.38 87 GLU A C 1
ATOM 680 O O . GLU A 1 87 ? -5.058 4.937 -1.998 1.00 97.38 87 GLU A O 1
ATOM 685 N N . ALA A 1 88 ? -3.074 4.815 -0.947 1.00 97.69 88 ALA A N 1
ATOM 686 C CA . ALA A 1 88 ? -3.545 5.148 0.396 1.00 97.69 88 ALA A CA 1
ATOM 687 C C . ALA A 1 88 ? -4.381 6.441 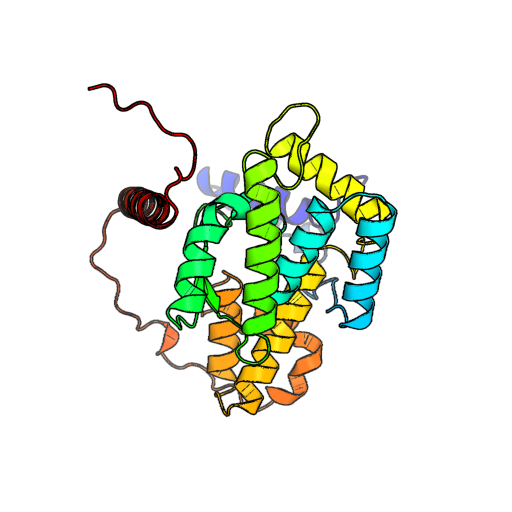0.408 1.00 97.69 88 ALA A C 1
ATOM 689 O O . ALA A 1 88 ? -5.534 6.426 0.817 1.00 97.69 88 ALA A O 1
ATOM 690 N N . LEU A 1 89 ? -3.868 7.538 -0.161 1.00 96.31 89 LEU A N 1
ATOM 691 C CA . LEU A 1 89 ? -4.616 8.803 -0.231 1.00 96.31 89 LEU A CA 1
ATOM 692 C C . LEU A 1 89 ? -5.931 8.732 -1.019 1.00 96.31 89 LEU A C 1
ATOM 694 O O . LEU A 1 89 ? -6.794 9.577 -0.819 1.00 96.31 89 LEU A O 1
ATOM 698 N N . MET A 1 90 ? -6.067 7.792 -1.956 1.00 96.31 90 MET A N 1
ATOM 699 C CA . MET A 1 90 ? -7.228 7.716 -2.846 1.00 96.31 90 MET A CA 1
ATOM 700 C C . MET A 1 90 ? -8.174 6.554 -2.520 1.00 96.31 90 MET A C 1
ATOM 702 O O . MET A 1 90 ? -9.201 6.425 -3.187 1.00 96.31 90 MET A O 1
ATOM 706 N N . CYS A 1 91 ? -7.835 5.702 -1.548 1.00 96.88 91 CYS A N 1
ATOM 707 C CA . CYS A 1 91 ? -8.564 4.463 -1.281 1.00 96.88 91 CYS A CA 1
ATOM 708 C C . CYS A 1 91 ? -9.871 4.656 -0.512 1.00 96.88 91 CYS A C 1
ATOM 710 O O . CYS A 1 91 ? -10.653 3.721 -0.470 1.00 96.88 91 CYS A O 1
ATOM 712 N N . ALA A 1 92 ? -10.154 5.847 0.030 1.00 97.56 92 ALA A N 1
ATOM 713 C CA . ALA A 1 92 ? -11.365 6.112 0.814 1.00 97.56 92 ALA A CA 1
ATOM 714 C C . ALA A 1 92 ? -12.648 5.623 0.111 1.00 97.56 92 ALA A C 1
ATOM 716 O O . ALA A 1 92 ? -13.498 4.978 0.712 1.00 97.56 92 ALA A O 1
ATOM 717 N N . ARG A 1 93 ? -12.746 5.861 -1.201 1.00 97.38 93 ARG A N 1
ATOM 718 C CA . ARG A 1 93 ? -13.883 5.435 -2.034 1.00 97.38 93 ARG A CA 1
ATOM 719 C C . ARG A 1 93 ? -13.883 3.944 -2.385 1.00 97.38 93 ARG A C 1
ATOM 721 O O . ARG A 1 93 ? -14.882 3.448 -2.878 1.00 97.38 93 ARG A O 1
ATOM 728 N N . ASP A 1 94 ? -12.776 3.240 -2.173 1.00 97.94 94 ASP A N 1
ATOM 729 C CA . ASP A 1 94 ? -12.685 1.786 -2.346 1.00 97.94 94 ASP A CA 1
ATOM 730 C C . ASP A 1 94 ? -13.080 1.034 -1.057 1.00 97.94 94 ASP A C 1
ATOM 732 O O . ASP A 1 94 ? -13.435 -0.140 -1.134 1.00 97.94 94 ASP A O 1
ATOM 736 N N . LEU A 1 95 ? -13.077 1.702 0.109 1.00 98.50 95 LEU A N 1
ATOM 737 C CA . LEU A 1 95 ? -13.320 1.075 1.416 1.00 98.50 95 LEU A CA 1
ATOM 738 C C . LEU A 1 95 ? -14.656 0.329 1.537 1.00 98.50 95 LEU A C 1
ATOM 740 O O . LEU A 1 95 ? -14.619 -0.784 2.052 1.00 98.50 95 LEU A O 1
ATOM 744 N N . PRO A 1 96 ? -15.816 0.842 1.061 1.00 98.12 96 PRO A N 1
ATOM 745 C CA . PRO A 1 96 ? -17.075 0.099 1.181 1.00 98.12 96 PRO A CA 1
ATOM 746 C C . PRO A 1 96 ? -17.020 -1.263 0.479 1.00 98.12 96 PRO A C 1
ATOM 748 O O . PRO A 1 96 ? -17.443 -2.277 1.028 1.00 98.12 96 PRO A O 1
ATOM 751 N N . MET A 1 97 ? -16.436 -1.287 -0.722 1.00 98.06 97 MET A N 1
ATOM 752 C CA . MET A 1 97 ? -16.240 -2.505 -1.506 1.00 98.06 97 MET A CA 1
ATOM 753 C C . MET A 1 97 ? -15.214 -3.431 -0.847 1.00 98.06 97 MET A C 1
ATOM 755 O O . MET A 1 97 ? -15.406 -4.641 -0.837 1.00 98.06 97 MET A O 1
ATOM 759 N N . TRP A 1 98 ? -14.129 -2.885 -0.289 1.00 98.56 98 TRP A N 1
ATOM 760 C CA . TRP A 1 98 ? -13.140 -3.689 0.431 1.00 98.56 98 TRP A CA 1
ATOM 761 C C . TRP A 1 98 ? -13.720 -4.334 1.682 1.00 98.56 98 TRP A C 1
ATOM 763 O O . TRP A 1 98 ? -13.511 -5.521 1.899 1.00 98.56 98 TRP A O 1
ATOM 773 N N . ARG A 1 99 ? -14.494 -3.578 2.462 1.00 98.50 99 ARG A N 1
ATOM 774 C CA . ARG A 1 99 ? -15.220 -4.089 3.622 1.00 98.50 99 ARG A CA 1
ATOM 775 C C . ARG A 1 99 ? -16.133 -5.248 3.230 1.00 98.50 99 ARG A C 1
ATOM 777 O O . ARG A 1 99 ? -16.066 -6.307 3.843 1.00 98.50 99 ARG A O 1
ATOM 784 N N . ALA A 1 100 ? -16.948 -5.062 2.188 1.00 98.25 100 ALA A N 1
ATOM 785 C CA . ALA A 1 100 ? -17.851 -6.098 1.690 1.00 98.25 100 ALA A CA 1
ATOM 786 C C . ALA A 1 100 ? -17.094 -7.366 1.260 1.00 98.25 100 ALA A C 1
ATOM 788 O O . ALA A 1 100 ? -17.505 -8.462 1.623 1.00 98.25 100 ALA A O 1
ATOM 789 N N . ALA A 1 101 ? -15.965 -7.215 0.560 1.00 97.88 101 ALA A N 1
ATOM 790 C CA . ALA A 1 101 ? -15.116 -8.333 0.155 1.00 97.88 101 ALA A CA 1
ATOM 791 C C . ALA A 1 101 ? -14.577 -9.116 1.367 1.00 97.88 101 ALA A C 1
ATOM 793 O O . ALA A 1 101 ? -14.662 -10.340 1.393 1.00 97.88 101 ALA A O 1
ATOM 794 N N . ILE A 1 102 ? -14.078 -8.431 2.405 1.00 97.81 102 ILE A N 1
ATOM 795 C CA . ILE A 1 102 ? -13.580 -9.113 3.612 1.00 97.81 102 ILE A CA 1
ATOM 796 C C . ILE A 1 102 ? -14.704 -9.859 4.334 1.00 97.81 102 ILE A C 1
ATOM 798 O O . ILE A 1 102 ? -14.506 -11.016 4.694 1.00 97.81 102 ILE A O 1
ATOM 802 N N . VAL A 1 103 ? -15.867 -9.222 4.512 1.00 97.94 103 VAL A N 1
ATOM 803 C CA . VAL A 1 103 ? -17.037 -9.822 5.181 1.00 97.94 103 VAL A CA 1
ATOM 804 C C . VAL A 1 103 ? -17.570 -11.031 4.411 1.00 97.94 103 VAL A C 1
ATOM 806 O O . VAL A 1 103 ? -17.979 -12.013 5.019 1.00 97.94 103 VAL A O 1
ATOM 809 N N . HIS A 1 104 ? -17.529 -10.986 3.079 1.00 97.38 104 HIS A N 1
ATOM 810 C CA . HIS A 1 104 ? -17.888 -12.115 2.221 1.00 97.38 104 HIS A CA 1
ATOM 811 C C . HIS A 1 104 ? -16.886 -13.286 2.307 1.00 97.38 104 HIS A C 1
ATOM 813 O O . HIS A 1 104 ? -17.199 -14.399 1.893 1.00 97.38 104 HIS A O 1
ATOM 819 N N . GLY A 1 105 ? -15.690 -13.060 2.860 1.00 97.38 105 GLY A N 1
ATOM 820 C CA . GLY A 1 105 ? -14.630 -14.065 2.939 1.00 97.38 105 GLY A CA 1
ATOM 821 C C . GLY A 1 105 ? -13.685 -14.062 1.736 1.00 97.38 105 GLY A C 1
ATOM 822 O O . GLY A 1 105 ? -12.954 -15.027 1.526 1.00 97.38 105 GLY A O 1
ATOM 823 N N . ASP A 1 106 ? -13.653 -12.986 0.944 1.00 97.81 106 ASP A N 1
ATOM 824 C CA . ASP A 1 106 ? -12.695 -12.869 -0.153 1.00 97.81 106 ASP A CA 1
ATOM 825 C C . ASP A 1 106 ? -11.262 -12.802 0.391 1.00 97.81 106 ASP A C 1
ATOM 827 O O . ASP A 1 106 ? -10.985 -12.193 1.427 1.00 97.81 106 ASP A O 1
ATOM 831 N N . ASN A 1 107 ? -10.316 -13.375 -0.352 1.00 97.00 107 ASN A N 1
ATOM 832 C CA . ASN A 1 107 ? -8.894 -13.411 0.023 1.00 97.00 107 ASN A CA 1
ATOM 833 C C . ASN A 1 107 ? -8.085 -12.247 -0.560 1.00 97.00 107 ASN A C 1
ATOM 835 O O . ASN A 1 107 ? -6.877 -12.137 -0.332 1.00 97.00 107 ASN A O 1
ATOM 839 N N . SER A 1 108 ? -8.715 -11.378 -1.358 1.00 97.12 108 SER A N 1
ATOM 840 C CA . SER A 1 108 ? -8.018 -10.252 -1.971 1.00 97.12 108 SER A CA 1
ATOM 841 C C . SER A 1 108 ? -8.913 -9.050 -2.237 1.00 97.12 108 SER A C 1
ATOM 843 O O . SER A 1 108 ? -10.099 -9.190 -2.509 1.00 97.12 108 SER A O 1
ATOM 845 N N . LEU A 1 109 ? -8.307 -7.863 -2.225 1.00 98.00 109 LEU A N 1
ATOM 846 C CA . LEU A 1 109 ? -8.989 -6.590 -2.413 1.00 98.00 109 LEU A CA 1
ATOM 847 C C . LEU A 1 109 ? -8.660 -5.972 -3.779 1.00 98.00 109 LEU A C 1
ATOM 849 O O . LEU A 1 109 ? -7.489 -5.657 -4.052 1.00 98.00 109 LEU A O 1
ATOM 853 N N . PRO A 1 110 ? -9.655 -5.740 -4.655 1.00 96.12 110 PRO A N 1
ATOM 854 C CA . PRO A 1 110 ? -9.422 -5.084 -5.935 1.00 96.12 110 PRO A CA 1
ATOM 855 C C . PRO A 1 110 ? -9.024 -3.618 -5.727 1.00 96.12 110 PRO A C 1
ATOM 857 O O . PRO A 1 110 ? -9.710 -2.846 -5.066 1.00 96.12 110 PRO A O 1
ATOM 860 N N . THR A 1 111 ? -7.901 -3.204 -6.313 1.00 96.19 111 THR A N 1
ATOM 861 C CA . THR A 1 111 ? -7.328 -1.861 -6.152 1.00 96.19 111 THR A CA 1
ATOM 862 C C . THR A 1 111 ? -7.035 -1.230 -7.508 1.00 96.19 111 THR A C 1
ATOM 864 O O . THR A 1 111 ? -6.302 -1.794 -8.330 1.00 96.19 111 THR A O 1
ATOM 867 N N . LEU A 1 112 ? -7.544 -0.013 -7.725 1.00 95.75 112 LEU A N 1
ATOM 868 C CA . LEU A 1 112 ? -7.335 0.734 -8.971 1.00 95.75 112 LEU A CA 1
ATOM 869 C C . LEU A 1 112 ? -6.955 2.199 -8.741 1.00 95.75 112 LEU A C 1
ATOM 871 O O . LEU A 1 112 ? -6.089 2.724 -9.454 1.00 95.75 112 LEU A O 1
ATOM 875 N N . ARG A 1 113 ? -7.551 2.870 -7.751 1.00 94.62 113 ARG A N 1
ATOM 876 C CA . ARG A 1 113 ? -7.267 4.279 -7.459 1.00 94.62 113 ARG A CA 1
ATOM 877 C C . ARG A 1 113 ? -5.828 4.460 -6.988 1.00 94.62 113 ARG A C 1
ATOM 879 O O . ARG A 1 113 ? -5.287 3.678 -6.220 1.00 94.62 113 ARG A O 1
ATOM 886 N N . GLY A 1 114 ? -5.158 5.474 -7.530 1.00 92.81 114 GLY A N 1
ATOM 887 C CA . GLY A 1 114 ? -3.762 5.773 -7.201 1.00 92.81 114 GLY A CA 1
ATOM 888 C C . GLY A 1 114 ? -2.718 4.782 -7.736 1.00 92.81 114 GLY A C 1
ATOM 889 O O . GLY A 1 114 ? -1.521 5.068 -7.631 1.00 92.81 114 GLY A O 1
ATOM 890 N N . THR A 1 115 ? -3.133 3.679 -8.368 1.00 92.06 115 THR A N 1
ATOM 891 C CA . THR A 1 115 ? -2.215 2.682 -8.934 1.00 92.06 115 THR A CA 1
ATOM 892 C C . THR A 1 115 ? -1.335 3.267 -10.037 1.00 92.06 115 THR A C 1
ATOM 894 O O . THR A 1 115 ? -1.693 4.203 -10.768 1.00 92.06 115 THR A O 1
ATOM 897 N N . LYS A 1 116 ? -0.138 2.693 -10.191 1.00 85.12 116 LYS A N 1
ATOM 898 C CA . LYS A 1 116 ? 0.799 3.120 -11.233 1.00 85.12 116 LYS A CA 1
ATOM 899 C C . LYS A 1 116 ? 0.193 2.854 -12.614 1.00 85.12 116 LYS A C 1
ATOM 901 O O . LYS A 1 116 ? -0.164 1.726 -12.940 1.00 85.12 116 LYS A O 1
ATOM 906 N N . ASN A 1 117 ? 0.122 3.896 -13.442 1.00 81.44 117 ASN A N 1
ATOM 907 C CA . ASN A 1 117 ? -0.441 3.855 -14.796 1.00 81.44 117 ASN A CA 1
ATOM 908 C C . ASN A 1 117 ? -1.917 3.405 -14.857 1.00 81.44 117 ASN A C 1
ATOM 910 O O . ASN A 1 117 ? -2.356 2.957 -15.918 1.00 81.44 117 ASN A O 1
ATOM 914 N N . GLY A 1 118 ? -2.676 3.489 -13.756 1.00 81.56 118 GLY A N 1
ATOM 915 C CA . GLY A 1 118 ? -4.074 3.040 -13.715 1.00 81.56 118 GLY A CA 1
ATOM 916 C C . GLY A 1 118 ? -4.234 1.553 -14.039 1.00 81.56 118 GLY A C 1
ATOM 917 O O . GLY A 1 118 ? -5.168 1.174 -14.741 1.00 81.56 118 GLY A O 1
ATOM 918 N N . ARG A 1 119 ? -3.260 0.728 -13.637 1.00 84.75 119 ARG A N 1
ATOM 919 C CA . ARG A 1 119 ? -3.313 -0.726 -13.799 1.00 84.75 119 ARG A CA 1
ATOM 920 C C . ARG A 1 119 ? -3.900 -1.329 -12.531 1.00 84.75 119 ARG A C 1
ATOM 922 O O . ARG A 1 119 ? -3.323 -1.139 -11.462 1.00 84.75 119 ARG A O 1
ATOM 929 N N . ARG A 1 120 ? -5.002 -2.069 -12.674 1.00 90.00 120 ARG A N 1
ATOM 930 C CA . ARG A 1 120 ? -5.602 -2.809 -11.560 1.00 90.00 120 ARG A CA 1
ATOM 931 C C . ARG A 1 120 ? -4.590 -3.778 -10.948 1.00 90.00 120 ARG A C 1
ATOM 933 O O . ARG A 1 120 ? -3.797 -4.381 -11.676 1.00 90.00 120 ARG A O 1
ATOM 940 N N . ARG A 1 121 ? -4.658 -3.942 -9.634 1.00 92.56 121 ARG A N 1
ATOM 941 C CA . ARG A 1 121 ? -4.031 -5.046 -8.900 1.00 92.56 121 ARG A CA 1
ATOM 942 C C . ARG A 1 121 ? -5.021 -5.570 -7.863 1.00 92.56 121 ARG A C 1
ATOM 944 O O . ARG A 1 121 ? -5.888 -4.813 -7.438 1.00 92.56 121 ARG A O 1
ATOM 951 N N . ALA A 1 122 ? -4.868 -6.819 -7.456 1.00 94.81 122 ALA A N 1
ATOM 952 C CA . ALA A 1 122 ? -5.532 -7.362 -6.279 1.00 94.81 122 ALA A CA 1
ATOM 953 C C . ALA A 1 122 ? -4.503 -7.416 -5.148 1.00 94.81 122 ALA A C 1
ATOM 955 O O . ALA A 1 122 ? -3.358 -7.786 -5.400 1.00 94.81 122 ALA A O 1
ATOM 956 N N . ILE A 1 123 ? -4.872 -6.969 -3.952 1.00 97.94 123 ILE A N 1
ATOM 957 C CA . ILE A 1 123 ? -4.029 -7.053 -2.756 1.00 97.94 123 ILE A CA 1
ATOM 958 C C . ILE A 1 123 ? -4.485 -8.278 -1.985 1.00 97.94 123 ILE A C 1
ATOM 960 O O . ILE A 1 123 ? -5.631 -8.296 -1.557 1.00 97.94 123 ILE A O 1
ATOM 964 N N . GLU A 1 124 ? -3.635 -9.282 -1.803 1.00 98.12 124 GLU A N 1
ATOM 965 C CA . GLU A 1 124 ? -3.994 -10.407 -0.939 1.00 98.12 124 GLU A CA 1
ATOM 966 C C . GLU A 1 124 ? -4.026 -9.985 0.532 1.00 98.12 124 GLU A C 1
ATOM 968 O O . GLU A 1 124 ? -3.107 -9.317 1.015 1.00 98.12 124 GLU A O 1
ATOM 973 N N . ILE A 1 125 ? -5.080 -10.388 1.232 1.00 98.19 125 ILE A N 1
ATOM 974 C CA . ILE A 1 125 ? -5.264 -10.133 2.664 1.00 98.19 125 ILE A CA 1
ATOM 975 C C . ILE A 1 125 ? -4.329 -11.063 3.445 1.00 98.19 125 ILE A C 1
ATOM 977 O O . ILE A 1 125 ? -4.058 -12.182 3.007 1.00 98.19 125 ILE A O 1
ATOM 981 N N . MET A 1 126 ? -3.772 -10.588 4.559 1.00 97.06 126 MET A N 1
ATOM 982 C CA . MET A 1 126 ? -3.064 -11.449 5.513 1.00 97.06 126 MET A CA 1
ATOM 983 C C . MET A 1 126 ? -4.113 -12.126 6.387 1.00 97.06 126 MET A C 1
ATOM 985 O O . MET A 1 126 ? -4.840 -11.433 7.094 1.00 97.06 126 MET A O 1
ATOM 989 N N . GLU A 1 127 ? -4.221 -13.449 6.305 1.00 96.00 127 GLU A N 1
ATOM 990 C CA . GLU A 1 127 ? -5.252 -14.193 7.030 1.00 96.00 127 GLU A CA 1
ATOM 991 C C . GLU A 1 127 ? -5.097 -14.089 8.539 1.00 96.00 127 GLU A C 1
ATOM 993 O O . GLU A 1 127 ? -6.085 -13.900 9.241 1.00 96.00 127 GLU A O 1
ATOM 998 N N . GLY A 1 128 ? -3.860 -14.118 9.040 1.00 95.06 128 GLY A N 1
ATOM 999 C CA . GLY A 1 128 ? -3.607 -13.945 10.472 1.00 95.06 128 GLY A CA 1
ATOM 1000 C C . GLY A 1 128 ? -3.940 -12.542 10.995 1.00 95.06 128 GLY A C 1
ATOM 1001 O O . GLY A 1 128 ? -4.014 -12.350 12.203 1.00 95.06 128 GLY A O 1
ATOM 1002 N N . GLU A 1 129 ? -4.133 -11.565 10.101 1.00 96.38 129 GLU A N 1
ATOM 1003 C CA . GLU A 1 129 ? -4.469 -10.175 10.434 1.00 96.38 129 GLU A CA 1
ATOM 1004 C C . GLU A 1 129 ? -5.822 -9.743 9.815 1.00 96.38 129 GLU A C 1
ATOM 1006 O O . GLU A 1 129 ? -6.047 -8.549 9.581 1.00 96.38 129 GLU A O 1
ATOM 1011 N N . ARG A 1 130 ? -6.715 -10.687 9.471 1.00 97.88 130 ARG A N 1
ATOM 1012 C CA . ARG A 1 130 ? -7.969 -10.383 8.754 1.00 97.88 130 ARG A CA 1
ATOM 1013 C C . ARG A 1 130 ? -8.889 -9.468 9.560 1.00 97.88 130 ARG A C 1
ATOM 1015 O O . ARG A 1 130 ? -9.356 -8.464 9.018 1.00 97.88 130 ARG A O 1
ATOM 1022 N N . ASP A 1 131 ? -9.093 -9.764 10.838 1.00 98.12 131 ASP A N 1
ATOM 1023 C CA . ASP A 1 131 ? -9.967 -8.977 11.715 1.00 98.12 131 ASP A CA 1
ATOM 1024 C C . ASP A 1 131 ? -9.401 -7.577 11.963 1.00 98.12 131 ASP A C 1
ATOM 1026 O O . ASP A 1 131 ? -10.126 -6.585 11.919 1.00 98.12 131 ASP A O 1
ATOM 1030 N N . GLN A 1 132 ? -8.081 -7.461 12.122 1.00 98.00 132 GLN A N 1
ATOM 1031 C CA . GLN A 1 132 ? -7.386 -6.179 12.237 1.00 98.00 132 GLN A CA 1
ATOM 1032 C C . GLN A 1 132 ? -7.494 -5.375 10.937 1.00 98.00 132 GLN A C 1
ATOM 1034 O O . GLN A 1 132 ? -7.675 -4.158 10.968 1.00 98.00 132 GLN A O 1
ATOM 1039 N N . THR A 1 133 ? -7.431 -6.047 9.784 1.00 98.44 133 THR A N 1
ATOM 1040 C CA . THR A 1 133 ? -7.628 -5.409 8.478 1.00 98.44 133 THR A CA 1
ATOM 1041 C C . THR A 1 133 ? -9.058 -4.889 8.334 1.00 98.44 133 THR A C 1
ATOM 1043 O O . THR A 1 133 ? -9.242 -3.763 7.868 1.00 98.44 133 THR A O 1
ATOM 1046 N N . LEU A 1 134 ? -10.059 -5.675 8.745 1.00 98.69 134 LEU A N 1
ATOM 1047 C CA . LEU A 1 134 ? -11.462 -5.260 8.743 1.00 98.69 134 LEU A CA 1
ATOM 1048 C C . LEU A 1 134 ? -11.689 -4.075 9.683 1.00 98.69 134 LEU A C 1
ATOM 1050 O O . LEU A 1 134 ? -12.246 -3.072 9.253 1.00 98.69 134 LEU A O 1
ATOM 1054 N N . SER A 1 135 ? -11.183 -4.152 10.915 1.00 98.56 135 SER A N 1
ATOM 1055 C CA . SER A 1 135 ? -11.267 -3.070 11.899 1.00 98.56 135 SER A CA 1
ATOM 1056 C C . SER A 1 135 ? -10.645 -1.772 11.367 1.00 98.56 135 SER A C 1
ATOM 1058 O O . SER A 1 135 ? -11.287 -0.723 11.356 1.00 98.56 135 SER A O 1
ATOM 1060 N N . ALA A 1 136 ? -9.443 -1.846 10.782 1.00 98.44 136 ALA A N 1
ATOM 1061 C CA . ALA A 1 136 ? -8.792 -0.688 10.172 1.00 98.44 136 ALA A CA 1
ATOM 1062 C C . ALA A 1 136 ? -9.580 -0.107 8.983 1.00 98.44 136 ALA A C 1
ATOM 1064 O O . ALA A 1 136 ? -9.532 1.101 8.746 1.00 98.44 136 ALA A O 1
ATOM 1065 N N . ILE A 1 137 ? -10.280 -0.945 8.211 1.00 98.81 137 ILE A N 1
ATOM 1066 C CA . ILE A 1 137 ? -11.167 -0.491 7.132 1.00 98.81 137 ILE A CA 1
ATOM 1067 C C . ILE A 1 137 ? -12.420 0.175 7.698 1.00 98.81 137 ILE A C 1
ATOM 1069 O O . ILE A 1 137 ? -12.819 1.207 7.160 1.00 98.81 137 ILE A O 1
ATOM 1073 N N . ASP A 1 138 ? -13.008 -0.371 8.759 1.00 98.75 138 ASP A N 1
ATOM 1074 C CA . ASP A 1 138 ? -14.222 0.153 9.387 1.00 98.75 138 ASP A CA 1
ATOM 1075 C C . ASP A 1 138 ? -13.967 1.525 10.017 1.00 98.75 138 ASP A C 1
ATOM 1077 O O . ASP A 1 138 ? -14.646 2.487 9.648 1.00 98.75 138 ASP A O 1
ATOM 1081 N N . GLU A 1 139 ? -12.908 1.661 10.823 1.00 98.50 139 GLU A N 1
ATOM 1082 C CA . GLU A 1 139 ? -12.465 2.951 11.375 1.00 98.50 139 GLU A CA 1
ATOM 1083 C C . GLU A 1 139 ? -12.209 3.980 10.261 1.00 98.50 139 GLU A C 1
ATOM 1085 O O . GLU A 1 139 ? -12.609 5.146 10.329 1.00 98.50 139 GLU A O 1
ATOM 1090 N N . ALA A 1 140 ? -11.533 3.553 9.190 1.00 98.56 140 ALA A N 1
ATOM 1091 C CA . ALA A 1 140 ? -11.182 4.453 8.106 1.00 98.56 140 ALA A CA 1
ATOM 1092 C C . ALA A 1 140 ? -12.393 4.852 7.254 1.00 98.56 140 ALA A C 1
ATOM 1094 O O . ALA A 1 140 ? -12.414 5.956 6.705 1.00 98.56 140 ALA A O 1
ATOM 1095 N N . LEU A 1 141 ? -13.390 3.973 7.132 1.00 98.25 141 LEU A N 1
ATOM 1096 C CA . LEU A 1 141 ? -14.628 4.229 6.408 1.00 98.25 141 LEU A CA 1
ATOM 1097 C C . LEU A 1 141 ? -15.531 5.193 7.178 1.00 98.25 141 LEU A C 1
ATOM 1099 O O . LEU A 1 141 ? -16.104 6.090 6.558 1.00 98.25 141 LEU A O 1
ATOM 1103 N N . GLU A 1 142 ? -15.633 5.035 8.496 1.00 98.12 142 GLU A N 1
ATOM 1104 C CA . GLU A 1 142 ? -16.339 5.967 9.378 1.00 98.12 142 GLU A CA 1
ATOM 1105 C C . GLU A 1 142 ? -15.753 7.377 9.248 1.00 98.12 142 GLU A C 1
ATOM 1107 O O . GLU A 1 142 ? -16.444 8.296 8.802 1.00 98.12 142 GLU A O 1
ATOM 1112 N N . TYR A 1 143 ? -14.440 7.514 9.456 1.00 98.12 143 TYR A N 1
ATOM 1113 C CA . TYR A 1 143 ? -13.737 8.785 9.280 1.00 98.12 143 TYR A CA 1
ATOM 1114 C C . TYR A 1 143 ? -13.922 9.370 7.871 1.00 98.12 143 TYR A C 1
ATOM 1116 O O . TYR A 1 143 ? -14.152 10.567 7.693 1.00 98.12 143 TYR A O 1
ATOM 1124 N N . ALA A 1 144 ? -13.816 8.535 6.833 1.00 97.06 144 ALA A N 1
ATOM 1125 C CA . ALA A 1 144 ? -13.934 8.985 5.451 1.00 97.06 144 ALA A CA 1
ATOM 1126 C C . ALA A 1 144 ? -15.328 9.543 5.129 1.00 97.06 144 ALA A C 1
ATOM 1128 O O . ALA A 1 144 ? -15.413 10.523 4.387 1.00 97.06 144 ALA A O 1
ATOM 1129 N N . ARG A 1 145 ? -16.406 8.961 5.670 1.00 96.38 145 ARG A N 1
ATOM 1130 C CA . ARG A 1 145 ? -17.782 9.434 5.434 1.00 96.38 145 ARG A CA 1
ATOM 1131 C C . ARG A 1 145 ? -18.000 10.848 5.964 1.00 96.38 145 ARG A C 1
ATOM 1133 O O . ARG A 1 145 ? -18.620 11.655 5.279 1.00 96.38 145 ARG A O 1
ATOM 1140 N N . GLU A 1 146 ? -17.414 11.177 7.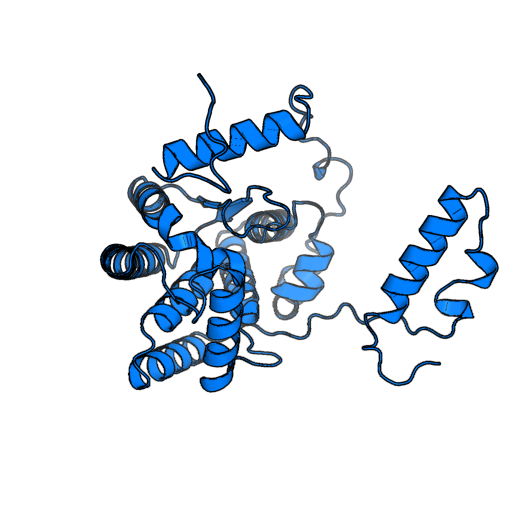110 1.00 96.00 146 GLU A N 1
ATOM 1141 C CA . GLU A 1 146 ? -17.494 12.517 7.706 1.00 96.00 146 GLU A CA 1
ATOM 1142 C C . GLU A 1 146 ? -16.638 13.569 6.984 1.00 96.00 146 GLU A C 1
ATOM 1144 O O . GLU A 1 146 ? -16.810 14.772 7.188 1.00 96.00 146 GLU A O 1
ATOM 1149 N N . LYS A 1 147 ? -15.681 13.133 6.156 1.00 95.31 147 LYS A N 1
ATOM 1150 C CA . LYS A 1 147 ? -14.672 13.995 5.519 1.00 95.31 147 LYS A CA 1
ATOM 1151 C C . LYS A 1 147 ? -14.739 13.978 3.992 1.00 95.31 147 LYS A C 1
ATOM 1153 O O . LYS A 1 147 ? -13.711 14.147 3.338 1.00 95.31 147 LYS A O 1
ATOM 1158 N N . ASP A 1 148 ? -15.917 13.747 3.407 1.00 93.31 148 ASP A N 1
ATOM 1159 C CA . ASP A 1 148 ? -16.115 13.707 1.943 1.00 93.31 148 ASP A CA 1
ATOM 1160 C C . ASP A 1 148 ? -15.136 12.738 1.234 1.00 93.31 148 ASP A C 1
ATOM 1162 O O . ASP A 1 148 ? -14.591 12.983 0.154 1.00 93.31 148 ASP A O 1
ATOM 1166 N N . PHE A 1 149 ? -14.850 11.609 1.885 1.00 95.00 149 PHE A N 1
ATOM 1167 C CA . PHE A 1 149 ? -13.880 10.610 1.441 1.00 95.00 149 PHE A CA 1
ATOM 1168 C C . PHE A 1 149 ? -12.465 11.175 1.201 1.00 95.00 149 PHE A C 1
ATOM 1170 O O . PHE A 1 149 ? -11.737 10.710 0.315 1.00 95.00 149 PHE A O 1
ATOM 1177 N N . LYS A 1 150 ? -12.048 12.165 2.002 1.00 94.62 150 LYS A N 1
ATOM 1178 C CA . LYS A 1 150 ? -10.701 12.752 1.993 1.00 94.62 150 LYS A CA 1
ATOM 1179 C C . LYS A 1 150 ? -10.019 12.531 3.344 1.00 94.62 150 LYS A C 1
ATOM 1181 O O . LYS A 1 150 ? -10.336 13.182 4.329 1.00 94.62 150 LYS A O 1
ATOM 1186 N N . PHE A 1 151 ? -9.009 11.660 3.371 1.00 96.38 151 PHE A N 1
ATOM 1187 C CA . PHE A 1 151 ? -8.186 11.463 4.573 1.00 96.38 151 PHE A CA 1
ATOM 1188 C C . PHE A 1 151 ? -7.327 12.678 4.920 1.00 96.38 151 PHE A C 1
ATOM 1190 O O . PHE A 1 151 ? -7.107 12.987 6.084 1.00 96.38 151 PHE A O 1
ATOM 1197 N N . ILE A 1 152 ? -6.782 13.330 3.894 1.00 96.19 152 ILE A N 1
ATOM 1198 C CA . ILE A 1 152 ? -5.909 14.491 4.027 1.00 96.19 152 ILE A CA 1
ATOM 1199 C C . ILE A 1 152 ? -6.262 15.452 2.898 1.00 96.19 152 ILE A C 1
ATOM 1201 O O . ILE A 1 152 ? -6.090 15.120 1.721 1.00 96.19 152 ILE A O 1
ATOM 1205 N N . SER A 1 153 ? -6.690 16.657 3.260 1.00 91.31 153 SER A N 1
ATOM 1206 C CA . SER A 1 153 ? -6.932 17.754 2.322 1.00 91.31 153 SER A CA 1
ATOM 1207 C C . SER A 1 153 ? -5.725 18.695 2.287 1.00 91.31 153 SER A C 1
ATOM 1209 O O . SER A 1 153 ? -5.137 19.029 3.316 1.00 91.31 153 SER A O 1
ATOM 1211 N N . GLY A 1 154 ? -5.311 19.096 1.085 1.00 88.25 154 GLY A N 1
ATOM 1212 C CA . GLY A 1 154 ? -4.317 20.154 0.892 1.00 88.25 154 GLY A CA 1
ATOM 1213 C C . GLY A 1 154 ? -4.989 21.507 0.664 1.00 88.25 154 GLY A C 1
ATOM 1214 O O . GLY A 1 154 ? -6.166 21.560 0.327 1.00 88.25 154 GLY A O 1
ATOM 1215 N N . GLY A 1 155 ? -4.231 22.602 0.763 1.00 88.44 155 GLY A N 1
ATOM 1216 C CA . GLY A 1 155 ? -4.793 23.962 0.687 1.00 88.44 155 GLY A CA 1
ATOM 1217 C C . GLY A 1 155 ? -5.445 24.356 -0.648 1.00 88.44 155 GLY A C 1
ATOM 1218 O O . GLY A 1 155 ? -6.094 25.385 -0.719 1.00 88.44 155 GLY A O 1
ATOM 1219 N N . GLN A 1 156 ? -5.283 23.555 -1.706 1.00 88.19 156 GLN A N 1
ATOM 1220 C CA . GLN A 1 156 ? -5.877 23.803 -3.032 1.00 88.19 156 GLN A CA 1
ATOM 1221 C C . GLN A 1 156 ? -6.937 22.752 -3.414 1.00 88.19 156 GLN A C 1
ATOM 1223 O O . GLN A 1 156 ? -7.164 22.529 -4.603 1.00 88.19 156 GLN A O 1
ATOM 1228 N N . ASP A 1 157 ? -7.450 22.012 -2.425 1.00 88.31 157 ASP A N 1
ATOM 1229 C CA . ASP A 1 157 ? -8.428 20.920 -2.558 1.00 88.31 157 ASP A CA 1
ATOM 1230 C C . ASP A 1 157 ? -8.211 20.006 -3.781 1.00 88.31 157 ASP A C 1
ATOM 1232 O O . ASP A 1 157 ? -9.098 19.719 -4.583 1.00 88.31 157 ASP A O 1
ATOM 1236 N N . ASN A 1 158 ? -6.966 19.569 -3.978 1.00 91.25 158 ASN A N 1
ATOM 1237 C CA . ASN A 1 158 ? -6.611 18.713 -5.099 1.00 91.25 158 ASN A CA 1
ATOM 1238 C C . ASN A 1 158 ? -5.573 17.671 -4.694 1.00 91.25 158 ASN A C 1
ATOM 1240 O O . ASN A 1 158 ? -4.853 17.801 -3.706 1.00 91.25 158 ASN A O 1
ATOM 1244 N N . LEU A 1 159 ? -5.458 16.616 -5.500 1.00 91.19 159 LEU A N 1
ATOM 1245 C CA . LEU A 1 159 ? -4.584 15.491 -5.174 1.00 91.19 159 LEU A CA 1
ATOM 1246 C C . LEU A 1 159 ? -3.106 15.894 -5.048 1.00 91.19 159 LEU A C 1
ATOM 1248 O O . LEU A 1 159 ? -2.374 15.295 -4.263 1.00 91.19 159 LEU A O 1
ATOM 1252 N N . LYS A 1 160 ? -2.641 16.890 -5.815 1.00 93.69 160 LYS A N 1
ATOM 1253 C CA . LYS A 1 160 ? -1.246 17.348 -5.750 1.00 93.69 160 LYS A CA 1
ATOM 1254 C C . LYS A 1 160 ? -0.971 18.012 -4.401 1.00 93.69 160 LYS A C 1
ATOM 1256 O O . LYS A 1 160 ? 0.028 17.674 -3.765 1.00 93.69 160 LYS A O 1
ATOM 1261 N N . SER A 1 161 ? -1.855 18.904 -3.956 1.00 95.44 161 SER A N 1
ATOM 1262 C CA . SER A 1 161 ? -1.725 19.573 -2.661 1.00 95.44 161 SER A CA 1
ATOM 1263 C C . SER A 1 161 ? -1.905 18.593 -1.497 1.00 95.44 161 SER A C 1
ATOM 1265 O O . SER A 1 161 ? -1.114 18.638 -0.559 1.00 95.44 161 SER A O 1
ATOM 1267 N N . ALA A 1 162 ? -2.828 17.630 -1.596 1.00 96.25 162 ALA A N 1
ATOM 1268 C CA . ALA A 1 162 ? -2.992 16.555 -0.611 1.00 96.25 162 ALA A CA 1
ATOM 1269 C C . ALA A 1 162 ? -1.736 15.670 -0.481 1.00 96.25 162 ALA A C 1
ATOM 1271 O O . ALA A 1 162 ? -1.284 15.382 0.625 1.00 96.25 162 ALA A O 1
ATOM 1272 N N . ILE A 1 163 ? -1.100 15.291 -1.601 1.00 95.75 163 ILE A N 1
ATOM 1273 C CA . ILE A 1 163 ? 0.183 14.563 -1.582 1.00 95.75 163 ILE A CA 1
ATOM 1274 C C . ILE A 1 163 ? 1.280 15.398 -0.908 1.00 95.75 163 ILE A C 1
ATOM 1276 O O . ILE A 1 163 ? 2.094 14.841 -0.168 1.00 95.75 163 ILE A O 1
ATOM 1280 N N . GLY A 1 164 ? 1.317 16.709 -1.167 1.00 97.06 164 GLY A N 1
ATOM 1281 C CA . GLY A 1 164 ? 2.251 17.634 -0.523 1.00 97.06 164 GLY A CA 1
ATOM 1282 C C . GLY A 1 164 ? 2.041 17.706 0.990 1.00 97.06 164 GLY A C 1
ATOM 1283 O O . GLY A 1 164 ? 2.990 17.502 1.748 1.00 97.06 164 GLY A O 1
ATOM 1284 N N . ARG A 1 165 ? 0.790 17.894 1.428 1.00 97.50 165 ARG A N 1
ATOM 1285 C CA . ARG A 1 165 ? 0.395 17.912 2.845 1.00 97.50 165 ARG A CA 1
ATOM 1286 C C . ARG A 1 165 ? 0.743 16.597 3.538 1.00 97.50 165 ARG A C 1
ATOM 1288 O O . ARG A 1 165 ? 1.410 16.620 4.565 1.00 97.50 165 ARG A O 1
ATOM 1295 N N . MET A 1 166 ? 0.401 15.454 2.939 1.00 97.75 166 MET A N 1
ATOM 1296 C CA . MET A 1 166 ? 0.776 14.143 3.478 1.00 97.75 166 MET A CA 1
ATOM 1297 C C . MET A 1 166 ? 2.298 13.994 3.588 1.00 97.75 166 MET A C 1
ATOM 1299 O O . MET A 1 166 ? 2.793 13.468 4.577 1.00 97.75 166 MET A O 1
ATOM 1303 N N . ALA A 1 167 ? 3.067 14.448 2.593 1.00 97.00 167 ALA A N 1
ATOM 1304 C CA . ALA A 1 167 ? 4.524 14.369 2.650 1.00 97.00 167 ALA A CA 1
ATOM 1305 C C . ALA A 1 167 ? 5.105 15.194 3.807 1.00 97.00 167 ALA A C 1
ATOM 1307 O O . ALA A 1 167 ? 6.005 14.701 4.485 1.00 97.00 167 ALA A O 1
ATOM 1308 N N . TYR A 1 168 ? 4.581 16.400 4.044 1.00 97.50 168 TYR A N 1
ATOM 1309 C CA . TYR A 1 168 ? 4.937 17.228 5.198 1.00 97.50 168 TYR A CA 1
ATOM 1310 C C . TYR A 1 168 ? 4.618 16.516 6.520 1.00 97.50 168 TYR A C 1
ATOM 1312 O O . TYR A 1 168 ? 5.498 16.390 7.371 1.00 97.50 168 TYR A O 1
ATOM 1320 N N . LEU A 1 169 ? 3.405 15.973 6.639 1.00 98.06 169 LEU A N 1
ATOM 1321 C CA . LEU A 1 169 ? 2.920 15.293 7.837 1.00 98.06 169 LEU A CA 1
ATOM 1322 C C . LEU A 1 169 ? 3.721 14.040 8.197 1.00 98.06 169 LEU A C 1
ATOM 1324 O O . LEU A 1 169 ? 4.179 13.884 9.326 1.00 98.06 169 LEU A O 1
ATOM 1328 N N . LEU A 1 170 ? 3.973 13.176 7.212 1.00 98.19 170 LEU A N 1
ATOM 1329 C CA . LEU A 1 170 ? 4.844 12.008 7.371 1.00 98.19 170 LEU A CA 1
ATOM 1330 C C . LEU A 1 170 ? 6.222 12.417 7.888 1.00 98.19 170 LEU A C 1
ATOM 1332 O O . LEU A 1 170 ? 6.812 11.779 8.753 1.00 98.19 170 LEU A O 1
ATOM 1336 N N . SER A 1 171 ? 6.734 13.514 7.349 1.00 97.06 171 SER A N 1
ATOM 1337 C CA . SER A 1 171 ? 8.006 14.079 7.745 1.00 97.06 171 SER A CA 1
ATOM 1338 C C . SER A 1 171 ? 7.994 14.580 9.198 1.00 97.06 171 SER A C 1
ATOM 1340 O O . SER A 1 171 ? 8.964 14.333 9.909 1.00 97.06 171 SER A O 1
ATOM 1342 N N . SER A 1 172 ? 6.919 15.242 9.644 1.00 96.75 172 SER A N 1
ATOM 1343 C CA . SER A 1 172 ? 6.810 15.773 11.011 1.00 96.75 172 SER A CA 1
ATOM 1344 C C . SER A 1 172 ? 6.667 14.693 12.084 1.00 96.75 172 SER A C 1
ATOM 1346 O O . SER A 1 172 ? 6.970 14.962 13.241 1.00 96.75 172 SER A O 1
ATOM 1348 N N . ILE A 1 173 ? 6.248 13.479 11.714 1.00 97.19 173 ILE A N 1
ATOM 1349 C CA . ILE A 1 173 ? 6.197 12.314 12.618 1.00 97.19 173 ILE A CA 1
ATOM 1350 C C . ILE A 1 173 ? 7.426 11.393 12.496 1.00 97.19 173 ILE A C 1
ATOM 1352 O O . ILE A 1 173 ? 7.459 10.321 13.095 1.00 97.19 173 ILE A O 1
ATOM 1356 N N . GLY A 1 174 ? 8.435 11.784 11.705 1.00 96.69 174 GLY A N 1
ATOM 1357 C CA . GLY A 1 174 ? 9.691 11.040 11.559 1.00 96.69 174 GLY A CA 1
ATOM 1358 C C . GLY A 1 174 ? 9.719 9.976 10.453 1.00 96.69 174 GLY A C 1
ATOM 1359 O O . GLY A 1 174 ? 10.742 9.320 10.273 1.00 96.69 174 GLY A O 1
ATOM 1360 N N . MET A 1 175 ? 8.667 9.825 9.638 1.00 97.75 175 MET A N 1
ATOM 1361 C CA . MET A 1 175 ? 8.654 8.880 8.510 1.00 97.75 175 MET A CA 1
ATOM 1362 C C . MET A 1 175 ? 9.450 9.410 7.307 1.00 97.75 175 MET A C 1
ATOM 1364 O O . MET A 1 175 ? 8.903 9.841 6.283 1.00 97.75 175 MET A O 1
ATOM 1368 N N . ARG A 1 176 ? 10.779 9.339 7.400 1.00 95.75 176 ARG A N 1
ATOM 1369 C CA . ARG A 1 176 ? 11.744 9.733 6.359 1.00 95.75 176 ARG A CA 1
ATOM 1370 C C . ARG A 1 176 ? 12.781 8.626 6.146 1.00 95.75 176 ARG A C 1
ATOM 1372 O O . ARG A 1 176 ? 12.792 7.631 6.856 1.00 95.75 176 ARG A O 1
ATOM 1379 N N . GLY A 1 177 ? 13.635 8.775 5.130 1.00 94.62 177 GLY A N 1
ATOM 1380 C CA . GLY A 1 177 ? 14.756 7.847 4.925 1.00 94.62 177 GLY A CA 1
ATOM 1381 C C . GLY A 1 177 ? 14.302 6.386 4.838 1.00 94.62 177 GLY A C 1
ATOM 1382 O O . GLY A 1 177 ? 13.373 6.079 4.086 1.00 94.62 177 GLY A O 1
ATOM 1383 N N . GLU A 1 178 ? 14.939 5.501 5.595 1.00 96.44 178 GLU A N 1
ATOM 1384 C CA . GLU A 1 178 ? 14.671 4.058 5.585 1.00 96.44 178 GLU A CA 1
ATOM 1385 C C . GLU A 1 178 ? 13.268 3.682 6.079 1.00 96.44 178 GLU A C 1
ATOM 1387 O O . GLU A 1 178 ? 12.688 2.720 5.578 1.00 96.44 178 GLU A O 1
ATOM 1392 N N . VAL A 1 179 ? 12.699 4.508 6.961 1.00 97.00 179 VAL A N 1
ATOM 1393 C CA . VAL A 1 179 ? 11.389 4.345 7.618 1.00 97.00 179 VAL A CA 1
ATOM 1394 C C . VAL A 1 179 ? 10.303 5.251 7.022 1.00 97.00 179 VAL A C 1
ATOM 1396 O O . VAL A 1 179 ? 9.273 5.531 7.628 1.00 97.00 179 VAL A O 1
ATOM 1399 N N . SER A 1 180 ? 10.510 5.750 5.798 1.00 97.06 180 SER A N 1
ATOM 1400 C CA . SER A 1 180 ? 9.479 6.513 5.074 1.00 97.06 180 SER A CA 1
ATOM 1401 C C . SER A 1 180 ? 8.192 5.700 4.894 1.00 97.06 180 SER A C 1
ATOM 1403 O O . SER A 1 180 ? 8.263 4.484 4.893 1.00 97.06 180 SER A O 1
ATOM 1405 N N . PHE A 1 181 ? 7.056 6.318 4.562 1.00 98.00 181 PHE A N 1
ATOM 1406 C CA . PHE A 1 181 ? 5.782 5.607 4.312 1.00 98.00 181 PHE A CA 1
ATOM 1407 C C . PHE A 1 181 ? 5.873 4.354 3.417 1.00 98.00 181 PHE A C 1
ATOM 1409 O O . PHE A 1 181 ? 5.153 3.382 3.606 1.00 98.00 181 PHE A O 1
ATOM 1416 N N . HIS A 1 182 ? 6.788 4.343 2.441 1.00 97.12 182 HIS A N 1
ATOM 1417 C CA . HIS A 1 182 ? 7.005 3.180 1.572 1.00 97.12 182 HIS A CA 1
ATOM 1418 C C . HIS A 1 182 ? 7.561 1.944 2.314 1.00 97.12 182 HIS A C 1
ATOM 1420 O O . HIS A 1 182 ? 7.439 0.838 1.799 1.00 97.12 182 HIS A O 1
ATOM 1426 N N . ALA A 1 183 ? 8.125 2.114 3.512 1.00 98.06 183 ALA A N 1
ATOM 1427 C CA . ALA A 1 183 ? 8.550 1.058 4.433 1.00 98.06 183 ALA A CA 1
ATOM 1428 C C . ALA A 1 183 ? 7.384 0.166 4.889 1.00 98.06 183 ALA A C 1
ATOM 1430 O O . ALA A 1 183 ? 7.560 -1.039 5.017 1.00 98.06 183 ALA A O 1
ATOM 1431 N N . LEU A 1 184 ? 6.163 0.701 5.004 1.00 98.50 184 LEU A N 1
ATOM 1432 C CA . LEU A 1 184 ? 4.972 -0.101 5.330 1.00 98.50 184 LEU A CA 1
ATOM 1433 C C . LEU A 1 184 ? 4.700 -1.182 4.273 1.00 98.50 184 LEU A C 1
ATOM 1435 O O . LEU A 1 184 ? 4.251 -2.280 4.586 1.00 98.50 184 LEU A O 1
ATOM 1439 N N . ARG A 1 185 ? 5.063 -0.920 3.008 1.00 97.50 185 ARG A N 1
ATOM 1440 C CA . ARG A 1 185 ? 4.996 -1.936 1.945 1.00 97.50 185 ARG A CA 1
ATOM 1441 C C . ARG A 1 185 ? 6.035 -3.039 2.110 1.00 97.50 185 ARG A C 1
ATOM 1443 O O . ARG A 1 185 ? 5.828 -4.119 1.569 1.00 97.50 185 ARG A O 1
ATOM 1450 N N . TYR A 1 186 ? 7.159 -2.757 2.768 1.00 98.31 186 TYR A N 1
ATOM 1451 C CA . TYR A 1 186 ? 8.153 -3.771 3.112 1.00 98.31 186 TYR A CA 1
ATOM 1452 C C . TYR A 1 186 ? 7.626 -4.631 4.254 1.00 98.31 186 TYR A C 1
ATOM 1454 O O . TYR A 1 186 ? 7.690 -5.847 4.122 1.00 98.31 186 TYR A O 1
ATOM 1462 N N . SER A 1 187 ? 7.036 -4.020 5.291 1.00 98.25 187 SER A N 1
ATOM 1463 C CA . SER A 1 187 ? 6.364 -4.752 6.373 1.00 98.25 187 SER A CA 1
ATOM 1464 C C . SER A 1 187 ? 5.314 -5.710 5.813 1.00 98.25 187 SER A C 1
ATOM 1466 O O . SER A 1 187 ? 5.465 -6.912 5.976 1.00 98.25 187 SER A O 1
ATOM 1468 N N . TYR A 1 188 ? 4.352 -5.214 5.023 1.00 98.62 188 TYR A N 1
ATOM 1469 C CA . TYR A 1 188 ? 3.350 -6.066 4.368 1.00 98.62 188 TYR A CA 1
ATOM 1470 C C . TYR A 1 188 ? 3.981 -7.213 3.562 1.00 98.62 188 TYR A C 1
ATOM 1472 O O . TYR A 1 188 ? 3.578 -8.364 3.684 1.00 98.62 188 TYR A O 1
ATOM 1480 N N . ALA A 1 189 ? 4.989 -6.915 2.733 1.00 98.38 189 ALA A N 1
ATOM 1481 C CA . ALA A 1 189 ? 5.615 -7.923 1.882 1.00 98.38 189 ALA A CA 1
ATOM 1482 C C . ALA A 1 189 ? 6.307 -9.028 2.686 1.00 98.38 189 ALA A C 1
ATOM 1484 O O . ALA A 1 189 ? 6.270 -10.186 2.281 1.00 98.38 189 ALA A O 1
ATOM 1485 N N . GLN A 1 190 ? 6.959 -8.667 3.792 1.00 98.25 190 GLN A N 1
ATOM 1486 C CA . GLN A 1 190 ? 7.657 -9.617 4.650 1.00 98.25 190 GLN A CA 1
ATOM 1487 C C . GLN A 1 190 ? 6.671 -10.444 5.472 1.00 98.25 190 GLN A C 1
ATOM 1489 O O . GLN A 1 190 ? 6.783 -11.667 5.458 1.00 98.25 190 GLN A O 1
ATOM 1494 N N . THR A 1 191 ? 5.668 -9.810 6.086 1.00 98.12 191 THR A N 1
ATOM 1495 C CA . THR A 1 191 ? 4.622 -10.509 6.843 1.00 98.12 191 THR A CA 1
ATOM 1496 C C . THR A 1 191 ? 3.852 -11.475 5.946 1.00 98.12 191 THR A C 1
ATOM 1498 O O . THR A 1 191 ? 3.787 -12.663 6.250 1.00 98.12 191 THR A O 1
ATOM 1501 N N . LYS A 1 192 ? 3.372 -11.025 4.776 1.00 98.25 192 LYS A N 1
ATOM 1502 C CA . LYS A 1 192 ? 2.633 -11.888 3.844 1.00 98.25 192 LYS A CA 1
ATOM 1503 C C . LYS A 1 192 ? 3.492 -13.028 3.293 1.00 98.25 192 LYS A C 1
ATOM 1505 O O . LYS A 1 192 ? 3.006 -14.146 3.149 1.00 98.25 192 LYS A O 1
ATOM 1510 N N . ALA A 1 193 ? 4.767 -12.767 2.985 1.00 98.25 193 ALA A N 1
ATOM 1511 C CA . ALA A 1 193 ? 5.682 -13.820 2.548 1.00 98.25 193 ALA A CA 1
ATOM 1512 C C . ALA A 1 193 ? 5.866 -14.889 3.631 1.00 98.25 193 ALA A C 1
ATOM 1514 O O . ALA A 1 193 ? 5.838 -16.077 3.319 1.00 98.25 193 ALA A O 1
ATOM 1515 N N . MET A 1 194 ? 6.046 -14.470 4.885 1.00 98.00 194 MET A N 1
ATOM 1516 C CA . MET A 1 194 ? 6.229 -15.393 5.998 1.00 98.00 194 MET A CA 1
ATOM 1517 C C . MET A 1 194 ? 4.949 -16.181 6.293 1.00 98.00 194 MET A C 1
ATOM 1519 O O . MET A 1 194 ? 5.011 -17.395 6.434 1.00 98.00 194 MET A O 1
ATOM 1523 N N . GLU A 1 195 ? 3.785 -15.531 6.287 1.00 98.06 195 GLU A N 1
ATOM 1524 C CA . GLU A 1 195 ? 2.488 -16.204 6.426 1.00 98.06 195 GLU A CA 1
ATOM 1525 C C . GLU A 1 195 ? 2.331 -17.337 5.402 1.00 98.06 195 GLU A C 1
ATOM 1527 O O . GLU A 1 195 ? 2.063 -18.478 5.769 1.00 98.06 195 GLU A O 1
ATOM 1532 N N . MET A 1 196 ? 2.571 -17.052 4.118 1.00 98.00 196 MET A N 1
ATOM 1533 C CA . MET A 1 196 ? 2.455 -18.055 3.056 1.00 98.00 196 MET A CA 1
ATOM 1534 C C . MET A 1 196 ? 3.464 -19.196 3.209 1.00 98.00 196 MET A C 1
ATOM 1536 O O . MET A 1 196 ? 3.105 -20.358 3.037 1.00 98.00 196 MET A O 1
ATOM 1540 N N . LEU A 1 197 ? 4.716 -18.886 3.548 1.00 97.12 197 LEU A N 1
ATOM 1541 C CA . LEU A 1 197 ? 5.740 -19.905 3.785 1.00 97.12 197 LEU A CA 1
ATOM 1542 C C . LEU A 1 197 ? 5.387 -20.807 4.978 1.00 97.12 197 LEU A C 1
ATOM 1544 O O . LEU A 1 197 ? 5.556 -22.020 4.880 1.00 97.12 197 LEU A O 1
ATOM 1548 N N . ASN A 1 198 ? 4.868 -20.238 6.069 1.00 97.25 198 ASN A N 1
ATOM 1549 C CA . ASN A 1 198 ? 4.414 -20.995 7.238 1.00 97.25 198 ASN A CA 1
ATOM 1550 C C . ASN A 1 198 ? 3.191 -21.864 6.916 1.00 97.25 198 ASN A C 1
ATOM 1552 O O . ASN A 1 198 ? 3.078 -22.972 7.428 1.00 97.25 198 ASN A O 1
ATOM 1556 N N . ALA A 1 199 ? 2.323 -21.405 6.011 1.00 96.50 199 ALA A N 1
ATOM 1557 C CA . ALA A 1 199 ? 1.202 -22.176 5.477 1.00 96.50 199 ALA A CA 1
ATOM 1558 C C . ALA A 1 199 ? 1.613 -23.223 4.414 1.00 96.50 199 ALA A C 1
ATOM 1560 O O . ALA A 1 199 ? 0.753 -23.818 3.768 1.00 96.50 199 ALA A O 1
ATOM 1561 N N . GLY A 1 200 ? 2.915 -23.440 4.185 1.00 96.31 200 GLY A N 1
ATOM 1562 C CA . GLY A 1 200 ? 3.422 -24.453 3.254 1.00 96.31 200 GLY A CA 1
ATOM 1563 C C . GLY A 1 200 ? 3.392 -24.052 1.774 1.00 96.31 200 GLY A C 1
ATOM 1564 O O . GLY A 1 200 ? 3.653 -24.887 0.906 1.00 96.31 200 GLY A O 1
ATOM 1565 N N . VAL A 1 201 ? 3.111 -22.786 1.446 1.00 95.81 201 VAL A N 1
ATOM 1566 C CA . VAL A 1 201 ? 3.163 -22.300 0.059 1.00 95.81 201 VAL A CA 1
ATOM 1567 C C . VAL A 1 201 ? 4.605 -22.342 -0.444 1.00 95.81 201 VAL A C 1
ATOM 1569 O O . VAL A 1 201 ? 5.542 -21.912 0.236 1.00 95.81 201 VAL A O 1
ATOM 1572 N N . SER A 1 202 ? 4.795 -22.839 -1.670 1.00 94.88 202 SER A N 1
ATOM 1573 C CA . SER A 1 202 ? 6.138 -22.963 -2.237 1.00 94.88 202 SER A CA 1
ATOM 1574 C C . SER A 1 202 ? 6.850 -21.599 -2.327 1.00 94.88 202 SER A C 1
ATOM 1576 O O . SER A 1 202 ? 6.214 -20.593 -2.656 1.00 94.88 202 SER A O 1
ATOM 1578 N N . PRO A 1 203 ? 8.177 -21.537 -2.108 1.00 94.94 203 PRO A N 1
ATOM 1579 C CA . PRO A 1 203 ? 8.939 -20.287 -2.164 1.00 94.94 203 PRO A CA 1
ATOM 1580 C C . PRO A 1 203 ? 8.767 -19.477 -3.463 1.00 94.94 203 PRO A C 1
ATOM 1582 O O . PRO A 1 203 ? 8.694 -18.247 -3.410 1.00 94.94 203 PRO A O 1
ATOM 1585 N N . ASP A 1 204 ? 8.660 -20.140 -4.620 1.00 92.50 204 ASP A N 1
ATOM 1586 C CA . ASP A 1 204 ? 8.389 -19.480 -5.904 1.00 92.50 204 ASP A CA 1
ATOM 1587 C C . ASP A 1 204 ? 7.012 -18.814 -5.940 1.00 92.50 204 ASP A C 1
ATOM 1589 O O . ASP A 1 204 ? 6.900 -17.645 -6.319 1.00 92.50 204 ASP A O 1
ATOM 1593 N N . GLU A 1 205 ? 5.971 -19.547 -5.540 1.00 94.81 205 GLU A N 1
ATOM 1594 C CA . GLU A 1 205 ? 4.594 -19.053 -5.560 1.00 94.81 205 GLU A CA 1
ATOM 1595 C C . GLU A 1 205 ? 4.399 -17.916 -4.556 1.00 94.81 205 GLU A C 1
ATOM 1597 O O . GLU A 1 205 ? 3.808 -16.890 -4.891 1.00 94.81 205 GLU A O 1
ATOM 1602 N N . THR A 1 206 ? 5.008 -18.023 -3.374 1.00 97.31 206 THR A N 1
ATOM 1603 C CA . THR A 1 206 ? 5.052 -16.948 -2.378 1.00 97.31 206 THR A CA 1
ATOM 1604 C C . THR A 1 206 ? 5.565 -15.644 -2.994 1.00 97.31 206 THR A C 1
ATOM 1606 O O . THR A 1 206 ? 4.918 -14.600 -2.889 1.00 97.31 206 THR A O 1
ATOM 1609 N N . LEU A 1 207 ? 6.710 -15.668 -3.688 1.00 96.75 207 LEU A N 1
ATOM 1610 C CA . LEU A 1 207 ? 7.266 -14.451 -4.290 1.00 96.75 207 LEU A CA 1
ATOM 1611 C C . LEU A 1 207 ? 6.448 -13.946 -5.485 1.00 96.75 207 LEU A C 1
ATOM 1613 O O . LEU A 1 207 ? 6.401 -12.732 -5.703 1.00 96.75 207 LEU A O 1
ATOM 1617 N N . VAL A 1 208 ? 5.805 -14.834 -6.253 1.00 95.75 208 VAL A N 1
ATOM 1618 C CA . VAL A 1 208 ? 4.859 -14.443 -7.312 1.00 95.75 208 VAL A CA 1
ATOM 1619 C C . VAL A 1 208 ? 3.695 -13.669 -6.706 1.00 95.75 208 VAL A C 1
ATOM 1621 O O . VAL A 1 208 ? 3.477 -12.517 -7.088 1.00 95.75 208 VAL A O 1
ATOM 1624 N N . ARG A 1 209 ? 3.013 -14.254 -5.721 1.00 97.19 209 ARG A N 1
ATOM 1625 C CA . ARG A 1 209 ? 1.829 -13.686 -5.066 1.00 97.19 209 ARG A CA 1
ATOM 1626 C C . ARG A 1 209 ? 2.127 -12.372 -4.356 1.00 97.19 209 ARG A C 1
ATOM 1628 O O . ARG A 1 209 ? 1.410 -11.389 -4.550 1.00 97.19 209 ARG A O 1
ATOM 1635 N N . VAL A 1 210 ? 3.260 -12.274 -3.651 1.00 98.06 210 VAL A N 1
ATOM 1636 C CA . VAL A 1 210 ? 3.732 -10.994 -3.088 1.00 98.06 210 VAL A CA 1
ATOM 1637 C C . VAL A 1 210 ? 4.001 -9.971 -4.196 1.00 98.06 210 VAL A C 1
ATOM 1639 O O . VAL A 1 210 ? 3.620 -8.805 -4.077 1.00 98.06 210 VAL A O 1
ATOM 1642 N N . SER A 1 211 ? 4.632 -10.370 -5.304 1.00 96.81 211 SER A N 1
ATOM 1643 C CA . SER A 1 211 ? 4.907 -9.465 -6.426 1.00 96.81 211 SER A CA 1
ATOM 1644 C C . SER A 1 211 ? 3.631 -8.924 -7.075 1.00 96.81 211 SER A C 1
ATOM 1646 O O . SER A 1 211 ? 3.544 -7.730 -7.397 1.00 96.81 211 SER A O 1
ATOM 1648 N N . GLU A 1 212 ? 2.637 -9.786 -7.276 1.00 95.50 212 GLU A N 1
ATOM 1649 C CA . GLU A 1 212 ? 1.333 -9.436 -7.838 1.00 95.50 212 GLU A CA 1
ATOM 1650 C C . GLU A 1 212 ? 0.543 -8.542 -6.882 1.00 95.50 212 GLU A C 1
ATOM 1652 O O . GLU A 1 212 ? 0.118 -7.459 -7.298 1.00 95.50 212 GLU A O 1
ATOM 1657 N N . SER A 1 213 ? 0.503 -8.894 -5.593 1.00 96.62 213 SER A N 1
ATOM 1658 C CA . SER A 1 213 ? -0.085 -8.072 -4.532 1.00 96.62 213 SER A CA 1
ATOM 1659 C C . SER A 1 213 ? 0.556 -6.696 -4.468 1.00 96.62 213 SER A C 1
ATOM 1661 O O . SER A 1 213 ? -0.129 -5.677 -4.425 1.00 96.62 213 SER A O 1
ATOM 1663 N N . LEU A 1 214 ? 1.883 -6.600 -4.599 1.00 95.94 214 LEU A N 1
ATOM 1664 C CA . LEU A 1 214 ? 2.600 -5.328 -4.689 1.00 95.94 214 LEU A CA 1
ATOM 1665 C C . LEU A 1 214 ? 2.421 -4.607 -6.045 1.00 95.94 214 LEU A C 1
ATOM 1667 O O . LEU A 1 214 ? 2.823 -3.448 -6.188 1.00 95.94 214 LEU A O 1
ATOM 1671 N N . GLY A 1 215 ? 1.760 -5.204 -7.033 1.00 93.50 215 GLY A N 1
ATOM 1672 C CA . GLY A 1 215 ? 1.494 -4.608 -8.345 1.00 93.50 215 GLY A CA 1
ATOM 1673 C C . GLY A 1 215 ? 2.733 -4.507 -9.241 1.00 93.50 215 GLY A C 1
ATOM 1674 O O . GLY A 1 215 ? 2.852 -3.559 -10.020 1.00 93.50 215 GLY A O 1
ATOM 1675 N N . HIS A 1 216 ? 3.683 -5.433 -9.093 1.00 90.94 216 HIS A N 1
ATOM 1676 C CA . HIS A 1 216 ? 4.881 -5.547 -9.937 1.00 90.94 216 HIS A CA 1
ATOM 1677 C C . HIS A 1 216 ? 4.751 -6.638 -11.012 1.00 90.94 216 HIS A C 1
ATOM 1679 O O . HIS A 1 216 ? 5.472 -6.582 -12.011 1.00 90.94 216 HIS A O 1
ATOM 1685 N N . GLY A 1 217 ? 3.793 -7.557 -10.853 1.00 87.81 217 GLY A N 1
ATOM 1686 C CA . GLY A 1 217 ? 3.513 -8.663 -11.773 1.00 87.81 217 GLY A CA 1
ATOM 1687 C C . GLY A 1 217 ? 4.383 -9.902 -11.513 1.00 87.81 217 GLY A C 1
ATOM 1688 O O . GLY A 1 217 ? 5.392 -9.811 -10.809 1.00 87.81 217 GLY A O 1
ATOM 1689 N N . PRO A 1 218 ? 4.043 -11.061 -12.098 1.00 88.38 218 PRO A N 1
ATOM 1690 C CA . PRO A 1 218 ? 4.602 -12.356 -11.693 1.00 88.38 218 PRO A CA 1
ATOM 1691 C C . PRO A 1 218 ? 6.076 -12.560 -12.087 1.00 88.38 218 PRO A C 1
ATOM 1693 O O . PRO A 1 218 ? 6.749 -13.431 -11.548 1.00 88.38 218 PRO A O 1
ATOM 1696 N N . SER A 1 219 ? 6.618 -11.750 -13.003 1.00 87.19 219 SER A N 1
ATOM 1697 C CA . SER A 1 219 ? 8.005 -11.867 -13.488 1.00 87.19 219 SER A CA 1
ATOM 1698 C C . SER A 1 219 ? 9.037 -11.106 -12.648 1.00 87.19 219 SER A C 1
ATOM 1700 O O . SER A 1 219 ? 10.233 -11.144 -12.936 1.00 87.19 219 SER A O 1
ATOM 1702 N N . ARG A 1 220 ? 8.608 -10.377 -11.611 1.00 89.88 220 ARG A N 1
ATOM 1703 C CA . ARG A 1 220 ? 9.488 -9.513 -10.804 1.00 89.88 220 ARG A CA 1
ATOM 1704 C C . ARG A 1 220 ? 10.027 -10.182 -9.534 1.00 89.88 220 ARG A C 1
ATOM 1706 O O . ARG A 1 220 ? 10.570 -9.479 -8.685 1.00 89.88 220 ARG A O 1
ATOM 1713 N N . ILE A 1 221 ? 9.966 -11.513 -9.450 1.00 91.94 221 ILE A N 1
ATOM 1714 C CA . ILE A 1 221 ? 10.442 -12.331 -8.318 1.00 91.94 221 ILE A CA 1
ATOM 1715 C C . ILE A 1 221 ? 11.848 -11.926 -7.835 1.00 91.94 221 ILE A C 1
ATOM 1717 O O . ILE A 1 221 ? 11.980 -11.608 -6.651 1.00 91.94 221 ILE A O 1
ATOM 1721 N N . PRO A 1 222 ? 12.889 -11.817 -8.697 1.00 91.31 222 PRO A N 1
ATOM 1722 C CA . PRO A 1 222 ? 14.231 -11.484 -8.212 1.00 91.31 222 PRO A CA 1
ATOM 1723 C C . PRO A 1 222 ? 14.297 -10.098 -7.565 1.00 91.31 222 PRO A C 1
ATOM 1725 O O . PRO A 1 222 ? 15.042 -9.883 -6.614 1.00 91.31 222 PRO A O 1
ATOM 1728 N N . MET A 1 223 ? 13.495 -9.149 -8.062 1.00 93.44 223 MET A N 1
ATOM 1729 C CA . MET A 1 223 ? 13.415 -7.803 -7.499 1.00 93.44 223 MET A CA 1
ATOM 1730 C C . MET A 1 223 ? 12.689 -7.812 -6.154 1.00 93.44 223 MET A C 1
ATOM 1732 O O . MET A 1 223 ? 13.167 -7.170 -5.224 1.00 93.44 223 MET A O 1
ATOM 1736 N N . ILE A 1 224 ? 11.588 -8.559 -6.022 1.00 96.00 224 ILE A N 1
ATOM 1737 C CA . ILE A 1 224 ? 10.882 -8.700 -4.740 1.00 96.00 224 ILE A CA 1
ATOM 1738 C C . ILE A 1 224 ? 11.814 -9.264 -3.673 1.00 96.00 224 ILE A C 1
ATOM 1740 O O . ILE A 1 224 ? 11.958 -8.649 -2.617 1.00 96.00 224 ILE A O 1
ATOM 1744 N N . LEU A 1 225 ? 12.522 -10.351 -3.982 1.00 95.00 225 LEU A N 1
ATOM 1745 C CA . LEU A 1 225 ? 13.469 -10.963 -3.056 1.00 95.00 225 LEU A CA 1
ATOM 1746 C C . LEU A 1 225 ? 14.644 -10.039 -2.708 1.00 95.00 225 LEU A C 1
ATOM 1748 O O . LEU A 1 225 ? 15.056 -9.953 -1.556 1.00 95.00 225 LEU A O 1
ATOM 1752 N N . ALA A 1 226 ? 15.206 -9.341 -3.696 1.00 92.94 226 ALA A N 1
ATOM 1753 C CA . ALA A 1 226 ? 16.372 -8.487 -3.481 1.00 92.94 226 ALA A CA 1
ATOM 1754 C C . ALA A 1 226 ? 16.048 -7.168 -2.764 1.00 92.94 226 ALA A C 1
ATOM 1756 O O . ALA A 1 226 ? 16.953 -6.574 -2.179 1.00 92.94 226 ALA A O 1
ATOM 1757 N N . VAL A 1 227 ? 14.800 -6.698 -2.845 1.00 95.06 227 VAL A N 1
ATOM 1758 C CA . VAL A 1 227 ? 14.395 -5.370 -2.369 1.00 95.06 227 VAL A CA 1
ATOM 1759 C C . VAL A 1 227 ? 13.461 -5.465 -1.169 1.00 95.06 227 VAL A C 1
ATOM 1761 O O . VAL A 1 227 ? 13.798 -4.923 -0.128 1.00 95.06 227 VAL A O 1
ATOM 1764 N N . TYR A 1 228 ? 12.309 -6.125 -1.295 1.00 97.00 228 TYR A N 1
ATOM 1765 C CA . TYR A 1 228 ? 11.268 -6.123 -0.257 1.00 97.00 228 TYR A CA 1
ATOM 1766 C C . TYR A 1 228 ? 11.490 -7.220 0.788 1.00 97.00 228 TYR A C 1
ATOM 1768 O O . TYR A 1 228 ? 11.342 -6.970 1.980 1.00 97.00 228 TYR A O 1
ATOM 1776 N N . CYS A 1 229 ? 11.897 -8.411 0.345 1.00 96.31 229 CYS A N 1
ATOM 1777 C CA . CYS A 1 229 ? 12.076 -9.596 1.188 1.00 96.31 229 CYS A CA 1
ATOM 1778 C C . CYS A 1 229 ? 13.562 -9.910 1.436 1.00 96.31 229 CYS A C 1
ATOM 1780 O O . CYS A 1 229 ? 13.922 -11.066 1.641 1.00 96.31 229 CYS A O 1
ATOM 1782 N N . GLN A 1 230 ? 14.441 -8.901 1.399 1.00 94.12 230 GLN A N 1
ATOM 1783 C CA . GLN A 1 230 ? 15.889 -9.097 1.546 1.00 94.12 230 GLN A CA 1
ATOM 1784 C C . GLN A 1 230 ? 16.281 -9.810 2.856 1.00 94.12 230 GLN A C 1
ATOM 1786 O O . GLN A 1 230 ? 17.093 -10.735 2.759 1.00 94.12 230 GLN A O 1
ATOM 1791 N N . PRO A 1 231 ? 15.673 -9.503 4.022 1.00 94.75 231 PRO A N 1
ATOM 1792 C CA . PRO A 1 231 ? 15.917 -10.255 5.258 1.00 94.75 231 PRO A CA 1
ATOM 1793 C C . PRO A 1 231 ? 15.470 -11.721 5.188 1.00 94.75 231 PRO A C 1
ATOM 1795 O O . PRO A 1 231 ? 16.016 -12.573 5.876 1.00 94.75 231 PRO A O 1
ATOM 1798 N N . LEU A 1 232 ? 14.510 -12.041 4.315 1.00 95.69 232 LEU A N 1
ATOM 1799 C CA . LEU A 1 232 ? 13.938 -13.381 4.189 1.00 95.69 232 LEU A CA 1
ATOM 1800 C C . LEU A 1 232 ? 14.688 -14.271 3.188 1.00 95.69 232 LEU A C 1
ATOM 1802 O O . LEU A 1 232 ? 14.314 -15.423 2.999 1.00 95.69 232 LEU A O 1
ATOM 1806 N N . LYS A 1 233 ? 15.764 -13.787 2.552 1.00 94.44 233 LYS A N 1
ATOM 1807 C CA . LYS A 1 233 ? 16.566 -14.568 1.590 1.00 94.44 233 LYS A CA 1
ATOM 1808 C C . LYS A 1 233 ? 16.929 -15.991 2.046 1.00 94.44 233 LYS A C 1
ATOM 1810 O O . LYS A 1 233 ? 16.841 -16.879 1.193 1.00 94.44 233 LYS A O 1
ATOM 1815 N N . PRO A 1 234 ? 17.302 -16.250 3.317 1.00 94.50 234 PRO A N 1
ATOM 1816 C CA . PRO A 1 234 ? 17.590 -17.608 3.782 1.00 94.50 234 PRO A CA 1
ATOM 1817 C C . PRO A 1 234 ? 16.437 -18.597 3.554 1.00 94.50 234 PRO A C 1
ATOM 1819 O O . PRO A 1 234 ? 16.688 -19.740 3.188 1.00 94.50 234 PRO A O 1
ATOM 1822 N N . TYR A 1 235 ? 15.182 -18.146 3.655 1.00 91.81 235 TYR A N 1
ATOM 1823 C CA . TYR A 1 235 ? 13.994 -18.984 3.458 1.00 91.81 235 TYR A CA 1
ATOM 1824 C C . TYR A 1 235 ? 13.778 -19.409 1.997 1.00 91.81 235 TYR A C 1
ATOM 1826 O O . TYR A 1 235 ? 13.116 -20.414 1.746 1.00 91.81 235 TYR A O 1
ATOM 1834 N N . PHE A 1 236 ? 14.361 -18.683 1.035 1.00 91.00 236 PHE A N 1
ATOM 1835 C CA . PHE A 1 236 ? 14.224 -18.942 -0.405 1.00 91.00 236 PHE A CA 1
ATOM 1836 C C . PHE A 1 236 ? 15.459 -19.621 -1.024 1.00 91.00 236 PHE A C 1
ATOM 1838 O O . PHE A 1 236 ? 15.387 -20.148 -2.136 1.00 91.00 236 PHE A O 1
ATOM 1845 N N . LYS A 1 237 ? 16.613 -19.600 -0.344 1.00 86.81 237 LYS A N 1
ATOM 1846 C CA . LYS A 1 237 ? 17.887 -20.097 -0.891 1.00 86.81 237 LYS A CA 1
ATOM 1847 C C . LYS A 1 237 ? 17.791 -21.587 -1.240 1.00 86.81 237 LYS A C 1
ATOM 1849 O O . LYS A 1 237 ? 17.398 -22.394 -0.409 1.00 86.81 237 LYS A O 1
ATOM 1854 N N . GLY A 1 238 ? 18.156 -21.941 -2.476 1.00 80.94 238 GLY A N 1
ATOM 1855 C CA . GLY A 1 238 ? 18.130 -23.326 -2.970 1.00 80.94 238 GLY A CA 1
ATOM 1856 C C . GLY A 1 238 ? 16.731 -23.903 -3.222 1.00 80.94 238 GLY A C 1
ATOM 1857 O O . GLY A 1 238 ? 16.628 -25.038 -3.668 1.00 80.94 238 GLY A O 1
ATOM 1858 N N . LYS A 1 239 ? 15.664 -23.130 -2.970 1.00 82.25 239 LYS A N 1
ATOM 1859 C CA . LYS A 1 239 ? 14.268 -23.575 -3.110 1.00 82.25 239 LYS A CA 1
ATOM 1860 C C . LYS A 1 239 ? 13.513 -22.897 -4.254 1.00 82.25 239 LYS A C 1
ATOM 1862 O O . LYS A 1 239 ? 12.357 -23.229 -4.488 1.00 82.25 239 LYS A O 1
ATOM 1867 N N . LEU A 1 240 ? 14.145 -21.940 -4.937 1.00 82.38 240 LEU A N 1
ATOM 1868 C CA . LEU A 1 240 ? 13.581 -21.302 -6.125 1.00 82.38 240 LEU A CA 1
ATOM 1869 C C . LEU A 1 240 ? 13.848 -22.182 -7.340 1.00 82.38 240 LEU A C 1
ATOM 1871 O O . LEU A 1 240 ? 15.004 -22.399 -7.713 1.00 82.38 240 LEU A O 1
ATOM 1875 N N . LYS A 1 241 ? 12.785 -22.675 -7.967 1.00 69.31 241 LYS A N 1
ATOM 1876 C CA . LYS A 1 241 ? 12.881 -23.422 -9.214 1.00 69.31 241 LYS A CA 1
ATOM 1877 C C . LYS A 1 241 ? 13.280 -22.459 -10.338 1.00 69.31 241 LYS A C 1
ATOM 1879 O O . LYS A 1 241 ? 12.628 -21.430 -10.536 1.00 69.31 241 LYS A O 1
ATOM 1884 N N . PRO A 1 242 ? 14.312 -22.771 -11.142 1.00 55.53 242 PRO A N 1
ATOM 1885 C CA . PRO A 1 242 ? 14.536 -22.048 -12.383 1.00 55.53 242 PRO A CA 1
ATOM 1886 C C . PRO A 1 242 ? 13.311 -22.269 -13.276 1.00 55.53 242 PRO A C 1
ATOM 1888 O O . PRO A 1 242 ? 13.043 -23.385 -13.715 1.00 55.53 242 PRO A O 1
ATOM 1891 N N . LYS A 1 243 ? 12.523 -21.217 -13.517 1.00 55.66 243 LYS A N 1
ATOM 1892 C CA . LYS A 1 243 ? 11.333 -21.323 -14.367 1.00 55.66 243 LYS A CA 1
ATOM 1893 C C . LYS A 1 243 ? 11.746 -21.632 -15.808 1.00 55.66 243 LYS A C 1
ATOM 1895 O O . LYS A 1 243 ? 12.068 -20.721 -16.567 1.00 55.66 243 LYS A O 1
ATOM 1900 N N . LYS A 1 244 ? 11.663 -22.902 -16.210 1.00 43.78 244 LYS A N 1
ATOM 1901 C CA . LYS A 1 244 ? 11.380 -23.257 -17.604 1.00 43.78 244 LYS A CA 1
ATOM 1902 C C . LYS A 1 244 ? 9.884 -23.001 -17.850 1.00 43.78 244 LYS A C 1
ATOM 1904 O O . LYS A 1 244 ? 9.033 -23.621 -17.230 1.00 43.78 244 LYS A O 1
ATOM 1909 N N . GLY A 1 245 ? 9.568 -22.044 -18.721 1.00 49.28 245 GLY A N 1
ATOM 1910 C CA . GLY A 1 245 ? 8.322 -22.011 -19.506 1.00 49.28 245 GLY A CA 1
ATOM 1911 C C . GLY A 1 245 ? 6.999 -21.553 -18.865 1.00 49.28 245 GLY A C 1
ATOM 1912 O O . GLY A 1 245 ? 6.239 -20.869 -19.540 1.00 49.28 245 GLY A O 1
ATOM 1913 N N . GLU A 1 246 ? 6.673 -21.857 -17.607 1.00 47.59 246 GLU A N 1
ATOM 1914 C CA . GLU A 1 246 ? 5.244 -21.826 -17.207 1.00 47.59 246 GLU A CA 1
ATOM 1915 C C . GLU A 1 246 ? 4.657 -20.454 -16.831 1.00 47.59 246 GLU A C 1
ATOM 1917 O O . GLU A 1 246 ? 3.486 -20.187 -17.101 1.00 47.59 246 GLU A O 1
ATOM 1922 N N . ALA A 1 247 ? 5.443 -19.513 -16.293 1.00 47.84 247 ALA A N 1
ATOM 1923 C CA . ALA A 1 247 ? 4.916 -18.179 -15.945 1.00 47.84 247 ALA A CA 1
ATOM 1924 C C . ALA A 1 247 ? 4.496 -17.333 -17.165 1.00 47.84 247 ALA A C 1
ATOM 1926 O O . ALA A 1 247 ? 3.863 -16.289 -17.000 1.00 47.84 247 ALA A O 1
ATOM 1927 N N . HIS A 1 248 ? 4.843 -17.780 -18.374 1.00 44.84 248 HIS A N 1
ATOM 1928 C CA . HIS A 1 248 ? 4.435 -17.169 -19.635 1.00 44.84 248 HIS A CA 1
ATOM 1929 C C . HIS A 1 248 ? 3.177 -17.801 -20.255 1.00 44.84 248 HIS A C 1
ATOM 1931 O O . HIS A 1 248 ? 2.637 -17.218 -21.190 1.00 44.84 248 HIS A O 1
ATOM 1937 N N . ASN A 1 249 ? 2.657 -18.906 -19.702 1.00 41.38 249 ASN A N 1
ATOM 1938 C CA . ASN A 1 249 ? 1.526 -19.660 -20.261 1.00 41.38 249 ASN A CA 1
ATOM 1939 C C . ASN A 1 249 ? 0.146 -19.295 -19.690 1.00 41.38 249 ASN A C 1
ATOM 1941 O O . ASN A 1 249 ? -0.831 -19.999 -19.939 1.00 41.38 249 ASN A O 1
ATOM 1945 N N . ARG A 1 250 ? 0.001 -18.167 -18.980 1.00 50.91 250 ARG A N 1
ATOM 1946 C CA . ARG A 1 250 ? -1.340 -17.600 -18.756 1.00 50.91 250 ARG A CA 1
ATOM 1947 C C . ARG A 1 250 ? -1.852 -17.108 -20.118 1.00 50.91 250 ARG A C 1
ATOM 1949 O O . ARG A 1 250 ? -1.364 -16.092 -20.611 1.00 50.91 250 ARG A O 1
ATOM 1956 N N . GLN A 1 251 ? -2.754 -17.878 -20.737 1.00 41.69 251 GLN A N 1
ATOM 1957 C CA . GLN A 1 251 ? -3.276 -17.649 -22.090 1.00 41.69 251 GLN A CA 1
ATOM 1958 C C . GLN A 1 251 ? -3.575 -16.160 -22.339 1.00 41.69 251 GLN A C 1
ATOM 1960 O O . GLN A 1 251 ? -4.198 -15.510 -21.491 1.00 41.69 251 GLN A O 1
ATOM 1965 N N . PRO A 1 252 ? -3.171 -15.591 -23.490 1.00 40.88 252 PRO A N 1
ATOM 1966 C CA . PRO A 1 252 ? -3.600 -14.255 -23.854 1.00 40.88 252 PRO A CA 1
ATOM 1967 C C . PRO A 1 252 ? -5.114 -14.287 -24.064 1.00 40.88 252 PRO A C 1
ATOM 1969 O O . PRO A 1 252 ? -5.613 -14.855 -25.033 1.00 40.88 252 PRO A O 1
ATOM 1972 N N . THR A 1 253 ? -5.855 -13.667 -23.148 1.00 50.94 253 THR A N 1
ATOM 1973 C CA . THR A 1 253 ? -7.269 -13.361 -23.361 1.00 50.94 253 THR A CA 1
ATOM 1974 C C . THR A 1 253 ? -7.421 -12.600 -24.682 1.00 50.94 253 THR A C 1
ATOM 1976 O O . THR A 1 253 ? -6.537 -11.817 -25.050 1.00 50.94 253 THR A O 1
ATOM 1979 N N . LYS A 1 254 ? -8.515 -12.864 -25.421 1.00 49.91 254 LYS A N 1
ATOM 1980 C CA . LYS A 1 254 ? -8.839 -12.227 -26.715 1.00 49.91 254 LYS A CA 1
ATOM 1981 C C . LYS A 1 254 ? -8.416 -10.751 -26.692 1.00 49.91 254 LYS A C 1
ATOM 1983 O O . LYS A 1 254 ? -8.775 -10.033 -25.758 1.00 49.91 254 LYS A O 1
ATOM 1988 N N . LYS A 1 255 ? -7.613 -10.318 -27.677 1.00 53.62 255 LYS A N 1
ATOM 1989 C CA . LYS A 1 255 ? -6.953 -8.997 -27.700 1.00 53.62 255 LYS A CA 1
ATOM 1990 C C . LYS A 1 255 ? -7.973 -7.863 -27.857 1.00 53.62 255 LYS A C 1
ATOM 1992 O O . LYS A 1 255 ? -8.102 -7.269 -28.919 1.00 53.62 255 LYS A O 1
ATOM 1997 N N . ILE A 1 256 ? -8.662 -7.519 -26.777 1.00 54.59 256 ILE A N 1
ATOM 1998 C CA . ILE A 1 256 ? -9.324 -6.226 -26.637 1.00 54.59 256 ILE A CA 1
ATOM 1999 C C . ILE A 1 256 ? -8.214 -5.159 -26.682 1.00 54.59 256 ILE A C 1
ATOM 2001 O O . ILE A 1 256 ? -7.194 -5.320 -25.993 1.00 54.59 256 ILE A O 1
ATOM 2005 N N . PRO A 1 257 ? -8.361 -4.068 -27.459 1.00 67.50 257 PRO A N 1
ATOM 2006 C CA . PRO A 1 257 ? -7.402 -2.973 -27.441 1.00 67.50 257 PRO A CA 1
ATOM 2007 C C . PRO A 1 257 ? -7.132 -2.515 -26.005 1.00 67.50 257 PRO A C 1
ATOM 2009 O O . PRO A 1 257 ? -8.048 -2.361 -25.193 1.00 67.50 257 PRO A O 1
ATOM 2012 N N . ARG A 1 258 ? -5.859 -2.267 -25.670 1.00 72.94 258 ARG A N 1
ATOM 2013 C CA . ARG A 1 258 ? -5.448 -1.898 -24.299 1.00 72.94 258 ARG A CA 1
ATOM 2014 C C . ARG A 1 258 ? -6.222 -0.694 -23.746 1.00 72.94 258 ARG A C 1
ATOM 2016 O O . ARG A 1 258 ? -6.362 -0.579 -22.532 1.00 72.94 258 ARG A O 1
ATOM 2023 N N . ALA A 1 259 ? -6.682 0.206 -24.615 1.00 78.56 259 ALA A N 1
ATOM 2024 C CA . ALA A 1 259 ? -7.515 1.345 -24.245 1.00 78.56 259 ALA A CA 1
ATOM 2025 C C . ALA A 1 259 ? -8.925 0.910 -23.810 1.00 78.56 259 ALA A C 1
ATOM 2027 O O . ALA A 1 259 ? -9.333 1.235 -22.697 1.00 78.56 259 ALA A O 1
ATOM 2028 N N . SER A 1 260 ? -9.619 0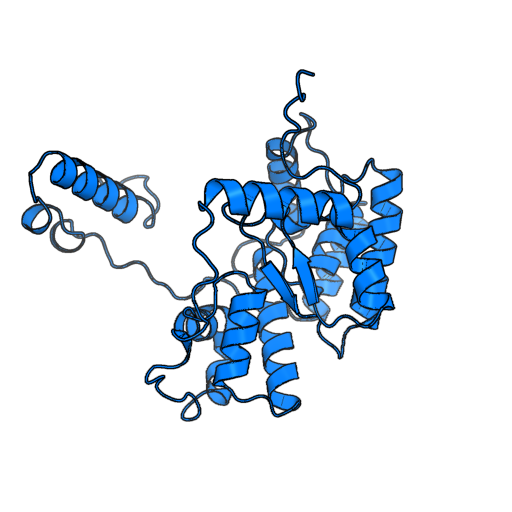.109 -24.621 1.00 80.06 260 SER A N 1
ATOM 2029 C CA . SER A 1 260 ? -10.969 -0.388 -24.327 1.00 80.06 260 SER A CA 1
ATOM 2030 C C . SER A 1 260 ? -11.000 -1.232 -23.051 1.00 80.06 260 SER A C 1
ATOM 2032 O O . SER A 1 260 ? -11.850 -1.019 -22.190 1.00 80.06 260 SER A O 1
ATOM 2034 N N . LEU A 1 261 ? -9.994 -2.090 -22.842 1.00 81.44 261 LEU A N 1
ATOM 2035 C CA . LEU A 1 261 ? -9.868 -2.866 -21.602 1.00 81.44 261 LEU A CA 1
ATOM 2036 C C . LEU A 1 261 ? -9.702 -1.964 -20.366 1.00 81.44 261 LEU A C 1
ATOM 2038 O O . LEU A 1 261 ? -10.229 -2.257 -19.297 1.00 81.44 261 LEU A O 1
ATOM 2042 N N . ARG A 1 262 ? -8.981 -0.842 -20.486 1.00 82.50 262 ARG A N 1
ATOM 2043 C CA . ARG A 1 262 ? -8.816 0.116 -19.378 1.00 82.50 262 ARG A CA 1
ATOM 2044 C C . ARG A 1 262 ? -10.112 0.844 -19.044 1.00 82.50 262 ARG A C 1
ATOM 2046 O O . ARG A 1 262 ? -10.337 1.124 -17.870 1.00 82.50 262 ARG A O 1
ATOM 2053 N N . ILE A 1 263 ? -10.923 1.167 -20.049 1.00 86.81 263 ILE A N 1
ATOM 2054 C CA . ILE A 1 263 ? -12.242 1.777 -19.852 1.00 86.81 263 ILE A CA 1
ATOM 2055 C C . ILE A 1 263 ? -13.150 0.788 -19.122 1.00 86.81 263 ILE A C 1
ATOM 2057 O O . ILE A 1 263 ? -13.681 1.125 -18.068 1.00 86.81 263 ILE A O 1
ATOM 2061 N N . GLN A 1 264 ? -13.220 -0.456 -19.602 1.00 88.88 264 GLN A N 1
ATOM 2062 C CA . GLN A 1 264 ? -14.015 -1.512 -18.978 1.00 88.88 264 GLN A CA 1
ATOM 2063 C C . GLN A 1 264 ? -13.606 -1.756 -17.519 1.00 88.88 264 GLN A C 1
ATOM 2065 O O . GLN A 1 264 ? -14.455 -1.777 -16.635 1.00 88.88 264 GLN A O 1
ATOM 2070 N N . VAL A 1 265 ? -12.303 -1.863 -17.239 1.00 89.62 265 VAL A N 1
ATOM 2071 C CA . VAL A 1 265 ? -11.792 -2.054 -15.870 1.00 89.62 265 VAL A CA 1
ATOM 2072 C C . VAL A 1 265 ? -12.165 -0.888 -14.951 1.00 89.62 265 VAL A C 1
ATOM 2074 O O . VAL A 1 265 ? -12.496 -1.111 -13.790 1.00 89.62 265 VAL A O 1
ATOM 2077 N N . LYS A 1 266 ? -12.127 0.357 -15.443 1.00 91.75 266 LYS A N 1
ATOM 2078 C CA . LYS A 1 266 ? -12.563 1.520 -14.658 1.00 91.75 266 LYS A CA 1
ATOM 2079 C C . LYS A 1 266 ? -14.064 1.506 -14.396 1.00 91.75 266 LYS A C 1
ATOM 2081 O O . LYS A 1 266 ? -14.452 1.831 -13.282 1.00 91.75 266 LYS A O 1
ATOM 2086 N N . ALA A 1 267 ? -14.873 1.144 -15.391 1.00 91.88 267 ALA A N 1
ATOM 2087 C CA . ALA A 1 267 ? -16.324 1.058 -15.258 1.00 91.88 267 ALA A CA 1
ATOM 2088 C C . ALA A 1 267 ? -16.724 -0.018 -14.240 1.00 91.88 267 ALA A C 1
ATOM 2090 O O . ALA A 1 267 ? -17.466 0.274 -13.311 1.00 91.88 267 ALA A O 1
ATOM 2091 N N . GLN A 1 268 ? -16.138 -1.215 -14.340 1.00 92.75 268 GLN A N 1
ATOM 2092 C CA . GLN A 1 268 ? -16.350 -2.305 -13.379 1.00 92.75 268 GLN A CA 1
ATOM 2093 C C . GLN A 1 268 ? -15.960 -1.895 -11.956 1.00 92.75 268 GLN A C 1
ATOM 2095 O O . GLN A 1 268 ? -16.719 -2.094 -11.014 1.00 92.75 268 GLN A O 1
ATOM 2100 N N . HIS A 1 269 ? -14.788 -1.274 -11.795 1.00 95.06 269 HIS A N 1
ATOM 2101 C CA . HIS A 1 269 ? -14.342 -0.795 -10.487 1.00 95.06 269 HIS A CA 1
ATOM 2102 C C . HIS A 1 269 ? -15.247 0.329 -9.963 1.00 95.06 269 HIS A C 1
ATOM 2104 O O . HIS A 1 269 ? -15.499 0.407 -8.764 1.00 95.06 269 HIS A O 1
ATOM 2110 N N . ALA A 1 270 ? -15.751 1.202 -10.839 1.00 94.88 270 ALA A N 1
ATOM 2111 C CA . ALA A 1 270 ? -16.674 2.259 -10.447 1.00 94.88 270 ALA A CA 1
ATOM 2112 C C . ALA A 1 270 ? -18.017 1.706 -9.966 1.00 94.88 270 ALA A C 1
ATOM 2114 O O . ALA A 1 270 ? -18.489 2.119 -8.914 1.00 94.88 270 ALA A O 1
ATOM 2115 N N . GLN A 1 271 ? -18.571 0.736 -10.692 1.00 94.69 271 GLN A N 1
ATOM 2116 C CA . GLN A 1 271 ? -19.794 0.034 -10.317 1.00 94.69 271 GLN A CA 1
ATOM 2117 C C . GLN A 1 271 ? -19.638 -0.667 -8.963 1.00 94.69 271 GLN A C 1
ATOM 2119 O O . GLN A 1 271 ? -20.475 -0.490 -8.089 1.00 94.69 271 GLN A O 1
ATOM 2124 N N . ALA A 1 272 ? -18.540 -1.401 -8.766 1.00 94.44 272 ALA A N 1
ATOM 2125 C CA . ALA A 1 272 ? -18.302 -2.138 -7.528 1.00 94.44 272 ALA A CA 1
ATOM 2126 C C . ALA A 1 272 ? -18.034 -1.220 -6.321 1.00 94.44 272 ALA A C 1
ATOM 2128 O O . ALA A 1 272 ? -18.469 -1.515 -5.214 1.00 94.44 272 ALA A O 1
ATOM 2129 N N . SER A 1 273 ? -17.334 -0.097 -6.524 1.00 95.12 273 SER A N 1
ATOM 2130 C CA . SER A 1 273 ? -17.072 0.871 -5.446 1.00 95.12 273 SER A CA 1
ATOM 2131 C C . SER A 1 273 ? -18.228 1.838 -5.182 1.00 95.12 273 SER A C 1
ATOM 2133 O O . SER A 1 273 ? -18.244 2.474 -4.136 1.00 95.12 273 SER A O 1
ATOM 2135 N N . GLY A 1 274 ? -19.167 1.992 -6.119 1.00 95.19 274 GLY A N 1
ATOM 2136 C CA . GLY A 1 274 ? -20.185 3.046 -6.081 1.00 95.19 274 GLY A CA 1
ATOM 2137 C C . GLY A 1 274 ? -19.643 4.447 -6.399 1.00 95.19 274 GLY A C 1
ATOM 2138 O O . GLY A 1 274 ? -20.356 5.434 -6.248 1.00 95.19 274 GLY A O 1
ATOM 2139 N N . PHE A 1 275 ? -18.388 4.564 -6.853 1.00 94.31 275 PHE A N 1
ATOM 2140 C CA . PHE A 1 275 ? -17.740 5.849 -7.125 1.00 94.31 275 PHE A CA 1
ATOM 2141 C C . PHE A 1 275 ? -17.011 5.863 -8.472 1.00 94.31 275 PHE A C 1
ATOM 2143 O O . PHE A 1 275 ? -16.344 4.892 -8.830 1.00 94.31 275 PHE A O 1
ATOM 2150 N N . PRO A 1 276 ? -16.966 7.000 -9.183 1.00 92.44 276 PRO A N 1
ATOM 2151 C CA . PRO A 1 276 ? -16.250 7.118 -10.454 1.00 92.44 276 PRO A CA 1
ATOM 2152 C C . PRO A 1 276 ? -14.723 6.986 -10.300 1.00 92.44 276 PRO A C 1
ATOM 2154 O O . PRO A 1 276 ? -14.131 7.461 -9.321 1.00 92.44 276 PRO A O 1
ATOM 2157 N N . VAL A 1 277 ? -14.057 6.367 -11.289 1.00 89.19 277 VAL A N 1
ATOM 2158 C CA . VAL A 1 277 ? -12.587 6.220 -11.343 1.00 89.19 277 VAL A CA 1
ATOM 2159 C C . VAL A 1 277 ? -11.958 7.129 -12.406 1.00 89.19 277 VAL A C 1
ATOM 2161 O O . VAL A 1 277 ? -11.933 6.815 -13.596 1.00 89.19 277 VAL A O 1
ATOM 2164 N N . GLY A 1 278 ? -11.318 8.211 -11.960 1.00 79.62 278 GLY A N 1
ATOM 2165 C CA . GLY A 1 278 ? -10.721 9.221 -12.842 1.00 79.62 278 GLY A CA 1
ATOM 2166 C C . GLY A 1 278 ? -11.684 10.376 -13.115 1.00 79.62 278 GLY A C 1
ATOM 2167 O O . GLY A 1 278 ? -12.665 10.534 -12.398 1.00 79.62 278 GLY A O 1
ATOM 2168 N N . ARG A 1 279 ? -11.387 11.215 -14.116 1.00 64.81 279 ARG A N 1
ATOM 2169 C CA . ARG A 1 279 ? -12.330 12.259 -14.541 1.00 64.81 279 ARG A CA 1
ATOM 2170 C C . ARG A 1 279 ? -13.521 11.594 -15.229 1.00 64.81 279 ARG A C 1
ATOM 2172 O O . ARG A 1 279 ? -13.315 10.808 -16.152 1.00 64.81 279 ARG A O 1
ATOM 2179 N N . ILE A 1 280 ? -14.723 11.921 -14.766 1.00 45.03 280 ILE A N 1
ATOM 2180 C CA . ILE A 1 280 ? -15.974 11.654 -15.473 1.00 45.03 280 ILE A CA 1
ATOM 2181 C C . ILE A 1 280 ? -15.906 12.525 -16.729 1.00 45.03 280 ILE A C 1
ATOM 2183 O O . ILE A 1 280 ? -15.805 13.745 -16.611 1.00 45.03 280 ILE A O 1
ATOM 2187 N N . GLN A 1 281 ? -15.841 11.930 -17.919 1.00 35.03 281 GLN A N 1
ATOM 2188 C CA . GLN A 1 281 ? -16.202 12.701 -19.106 1.00 35.03 281 GLN A CA 1
ATOM 2189 C C . GLN A 1 281 ? -17.722 12.860 -19.052 1.00 35.03 281 GLN A C 1
ATOM 2191 O O . GLN A 1 281 ? -18.392 11.848 -18.830 1.00 35.03 281 GLN A O 1
ATOM 2196 N N . PRO A 1 282 ? -18.273 14.078 -19.195 1.00 33.09 282 PRO A N 1
ATOM 2197 C CA . PRO A 1 282 ? -19.697 14.205 -19.439 1.00 33.09 282 PRO A CA 1
ATOM 2198 C C . PRO A 1 282 ? -19.996 13.395 -20.700 1.00 33.09 282 PRO A C 1
ATOM 2200 O O . PRO A 1 282 ? -19.367 13.591 -21.742 1.00 33.09 282 PRO A O 1
ATOM 2203 N N . VAL A 1 283 ? -20.886 12.417 -20.572 1.00 34.34 283 VAL A N 1
ATOM 2204 C CA . VAL A 1 283 ? -21.483 11.778 -21.737 1.00 34.34 283 VAL A CA 1
ATOM 2205 C C . VAL A 1 283 ? -22.387 12.858 -22.312 1.00 34.34 283 VAL A C 1
ATOM 2207 O O . VAL A 1 283 ? -23.404 13.183 -21.706 1.00 34.34 283 VAL A O 1
ATOM 2210 N N . HIS A 1 284 ? -21.964 13.502 -23.397 1.00 31.95 284 HIS A N 1
ATOM 2211 C CA . HIS A 1 284 ? -22.920 14.232 -24.216 1.00 31.95 284 HIS A CA 1
ATOM 2212 C C . HIS A 1 284 ? -23.855 13.170 -24.799 1.00 31.95 284 HIS A C 1
ATOM 2214 O O . HIS A 1 284 ? -23.408 12.325 -25.577 1.00 31.95 284 HIS A O 1
ATOM 2220 N N . LEU A 1 285 ? -25.085 13.148 -24.277 1.00 32.56 285 LEU A N 1
ATOM 2221 C CA . LEU A 1 285 ? -26.230 12.488 -24.896 1.00 32.56 285 LEU A CA 1
ATOM 2222 C C . LEU A 1 285 ? -26.562 13.195 -26.211 1.00 32.56 285 LEU A C 1
ATOM 2224 O O . LEU A 1 285 ? -26.433 14.443 -26.235 1.00 32.56 285 LEU A O 1
#

Radius of gyration: 21.15 Å; chains: 1; bounding box: 58×48×57 Å

=== Feature glossary ===
Reading guide. The protein is described through the following features:

Foldseek 3Di. A 3Di character summarizes, for each residue, the relative orientation of the Cα frame of its nearest spatial neighbor. Because it encodes fold topology rather than chemistry, 3Di alignments detect remote structural similarity that sequence alignment misses.

Contact-map, Ramachandran, and PAE plots. Plot images: a contact map (which residues are close in 3D, as an N×N binary image), a Ramachandran scatter (backbone torsion angles, revealing secondary-structure composition at a glance), and — for AlphaFold structures — a PAE heatmap (pairwise prediction confidence).

Radius of gyration, Cα contacts, bounding box. Radius of gyration (Rg) is the root-mean-square distance of Cα atoms from their centroid — a single number for overall size and compactness. A globular domain of N residues has Rg ≈ 2.2·N^0.38 Å; an extended or disordered chain has a much larger Rg. The Cα contact count is the number of residue pairs whose Cα atoms are within 8 Å and are more than four positions apart in sequence — a standard proxy for tertiary packing density. The bounding box is the smallest axis-aligned box enclosing all Cα atoms.

Secondary structure (8-state, DSSP). Eight-state secondary structure (DSSP): H is the canonical α-helix, G the tighter 3₁₀-helix, I the wider π-helix; E/B are β-structure, T and S are turns and bends, and '-' is everything else. DSSP derives these from the pattern of main-chain N–H···O=C hydrogen bonds, not from the sequence.

B-factor. B-factor (Debye–Waller factor) reflects atomic displacement in the crystal lattice. It is an experimental observable (units Å²), not a prediction; low values mean the atom is pinned down, high values mean it moves or is heterogeneous across the crystal.

pLDDT. pLDDT is the predicted lDDT-Cα score: AlphaFold's confidence that the local environment of each residue (all inter-atomic distances within 15 Å) is correctly placed. It is a per-residue number between 0 and 100, with higher meaning more reliable.

Nearest PDB structures. Nearest PDB neighbors are the top structural matches found by Foldseek when searching this structure against the entire Protein Data Bank. Each hit reports a TM-score (0 to 1; >0.5 almost always implies the same fold) and an E-value. These are *structural* homologs — they may share no detectable sequence similarity.

Solvent-accessible surface area. Accessible surface area quantifies burial. A residue with SASA near zero is packed into the hydrophobic core; one with SASA >100 Å² sits on the surface. Computed here via the Shrake–Rupley numerical algorithm with a 1.4 Å probe.

Rendered structure images. Structure images are PyMOL renders from six orthogonal camera directions. Cartoon representation draws helices as coils and strands as arrows; sticks shows the backbone as bonds; surface shows the solvent-excluded envelope. Rainbow coloring maps sequence position to hue (blue→red, N→C); chain coloring assigns a distinct color per polypeptide.

Backbone torsions (φ/ψ). φ (phi) and ψ (psi) are the two rotatable backbone dihedrals per residue: φ is the C(i-1)–N–Cα–C torsion, ψ is the N–Cα–C–N(i+1) torsion, both in degrees on (−180°, 180°]. α-helical residues cluster near (−60°, −45°); β-strand residues near (−120°, +130°). A Ramachandran plot is simply a scatter of (φ, ψ) for every residue.

Predicted aligned error. Predicted Aligned Error (PAE) is an AlphaFold confidence matrix: entry (i, j) is the expected error in the position of residue j, in ångströms, when the prediction is superimposed on the true structure at residue i. Low PAE within a block of residues means that block is internally rigid and well-predicted; high PAE between two blocks means their relative placement is uncertain even if each block individually is confident.

mmCIF coordinates. Structure coordinates are given as an mmCIF _atom_site loop: one row per atom with element, residue name, chain id, sequence number, and x/y/z position in Å. Only the four main-chain atoms per residue are included here; side chains are omitted to keep the record compact.

InterPro / GO / CATH / organism. Database cross-references. InterPro integrates a dozen domain/family signature databases into unified entries with residue-range hits. GO terms attach function/process/location labels with evidence codes. CATH codes position the fold in a four-level structural taxonomy. Organism is the NCBI-taxonomy species name.

Secondary structure (3-state, P-SEA). SS3 is a coarse helix/strand/coil call (letters a/b/c) made by the P-SEA algorithm from inter-Cα distances and dihedrals. It is less detailed than DSSP but needs only Cα positions.

Sequence. Sequence gives the chain of amino acids in standard one-letter code (A=alanine, C=cysteine, …, Y=tyrosine), read N→C. It is the only feature that is directly encoded by the gene; all structural features are derived from the folded form of this sequence.